Protein AF-A0A3M4SKD5-F1 (afdb_monomer)

Structure (mmCIF, N/CA/C/O backbone):
data_AF-A0A3M4SKD5-F1
#
_entry.id   AF-A0A3M4SKD5-F1
#
loop_
_atom_site.group_PDB
_atom_site.id
_atom_site.type_symbol
_atom_site.label_atom_id
_atom_site.label_alt_id
_atom_site.label_comp_id
_atom_site.label_asym_id
_atom_site.label_entity_id
_atom_site.label_seq_id
_atom_site.pdbx_PDB_ins_code
_atom_site.Cartn_x
_atom_site.Cartn_y
_atom_site.Cartn_z
_atom_site.occupancy
_atom_site.B_iso_or_equiv
_atom_site.auth_seq_id
_atom_site.auth_comp_id
_atom_site.auth_asym_id
_atom_site.auth_atom_id
_atom_site.pdbx_PDB_model_num
ATOM 1 N N . CYS A 1 1 ? -4.908 -11.525 85.434 1.00 37.28 1 CYS A N 1
ATOM 2 C CA . CYS A 1 1 ? -5.932 -12.078 84.525 1.00 37.28 1 CYS A CA 1
ATOM 3 C C . CYS A 1 1 ? -5.999 -11.232 83.260 1.00 37.28 1 CYS A C 1
ATOM 5 O O . CYS A 1 1 ? -6.614 -10.175 83.272 1.00 37.28 1 CYS A O 1
ATOM 7 N N . LEU A 1 2 ? -5.295 -11.664 82.209 1.00 32.69 2 LEU A N 1
ATOM 8 C CA . LEU A 1 2 ? -5.406 -11.123 80.854 1.00 32.69 2 LEU A CA 1
ATOM 9 C C . LEU A 1 2 ? -6.479 -11.910 80.088 1.00 32.69 2 LEU A C 1
ATOM 11 O O . LEU A 1 2 ? -6.427 -13.135 80.068 1.00 32.69 2 LEU A O 1
ATOM 15 N N . HIS A 1 3 ? -7.378 -11.206 79.402 1.00 36.88 3 HIS A N 1
ATOM 16 C CA . HIS A 1 3 ? -8.116 -11.716 78.244 1.00 36.88 3 HIS A CA 1
ATOM 17 C C . HIS A 1 3 ? -8.181 -10.600 77.183 1.00 36.88 3 HIS A C 1
ATOM 19 O O . HIS A 1 3 ? -8.514 -9.467 77.537 1.00 36.88 3 HIS A O 1
ATOM 25 N N . PRO A 1 4 ? -7.858 -10.873 75.903 1.00 43.38 4 PRO A N 1
ATOM 26 C CA . PRO A 1 4 ? -7.796 -9.855 74.858 1.00 43.38 4 PRO A CA 1
ATOM 27 C C . PRO A 1 4 ? -9.115 -9.745 74.076 1.00 43.38 4 PRO A C 1
ATOM 29 O O . PRO A 1 4 ? -9.762 -10.744 73.756 1.00 43.38 4 PRO A O 1
ATOM 32 N N . LEU A 1 5 ? -9.497 -8.517 73.717 1.00 36.31 5 LEU A N 1
ATOM 33 C CA . LEU A 1 5 ? -10.650 -8.228 72.863 1.00 36.31 5 LEU A CA 1
ATOM 34 C C . LEU A 1 5 ? -10.238 -8.104 71.384 1.00 36.31 5 LEU A C 1
ATOM 36 O O . LEU A 1 5 ? -9.584 -7.153 70.979 1.00 36.31 5 LEU A O 1
ATOM 40 N N . ARG A 1 6 ? -10.721 -9.078 70.602 1.00 33.75 6 ARG A N 1
ATOM 41 C CA . ARG A 1 6 ? -11.188 -9.019 69.199 1.00 33.75 6 ARG A CA 1
ATOM 42 C C . ARG A 1 6 ? -10.294 -8.387 68.117 1.00 33.75 6 ARG A C 1
ATOM 44 O O . ARG A 1 6 ? -10.348 -7.196 67.832 1.00 33.75 6 ARG A O 1
ATOM 51 N N . HIS A 1 7 ? -9.703 -9.285 67.328 1.00 38.00 7 HIS A N 1
ATOM 52 C CA . HIS A 1 7 ? -9.425 -9.116 65.899 1.00 38.00 7 HIS A CA 1
ATOM 53 C C . HIS A 1 7 ? -10.658 -8.660 65.101 1.00 38.00 7 HIS A C 1
ATOM 55 O O . HIS A 1 7 ? -11.694 -9.325 65.159 1.00 38.00 7 HIS A O 1
ATOM 61 N N . LYS A 1 8 ? -10.508 -7.629 64.253 1.00 38.44 8 LYS A N 1
ATOM 62 C CA . LYS A 1 8 ? -11.281 -7.471 63.006 1.00 38.44 8 LYS A CA 1
ATOM 63 C C . LYS A 1 8 ? -10.439 -6.828 61.889 1.00 38.44 8 LYS A C 1
ATOM 65 O O . LYS A 1 8 ? -10.253 -5.622 61.849 1.00 38.44 8 LYS A O 1
ATOM 70 N N . ASN A 1 9 ? -10.011 -7.688 60.964 1.00 29.47 9 ASN A N 1
ATOM 71 C CA . ASN A 1 9 ? -9.976 -7.505 59.508 1.00 29.47 9 ASN A CA 1
ATOM 72 C C . ASN A 1 9 ? -9.289 -6.260 58.916 1.00 29.47 9 ASN A C 1
ATOM 74 O O . ASN A 1 9 ? -9.951 -5.372 58.381 1.00 29.47 9 ASN A O 1
ATOM 78 N N . ALA A 1 10 ? -7.958 -6.309 58.819 1.00 31.53 10 ALA A N 1
ATOM 79 C CA . ALA A 1 10 ? -7.242 -5.675 57.715 1.00 31.53 10 ALA A CA 1
ATOM 80 C C . ALA A 1 10 ? -7.531 -6.472 56.429 1.00 31.53 10 ALA A C 1
ATOM 82 O O . ALA A 1 10 ? -6.997 -7.563 56.219 1.00 31.53 10 ALA A O 1
ATOM 83 N N . ARG A 1 11 ? -8.444 -5.977 55.586 1.00 30.12 11 ARG A N 1
ATOM 84 C CA . ARG A 1 11 ? -8.733 -6.604 54.293 1.00 30.12 11 ARG A CA 1
ATOM 85 C C . ARG A 1 11 ? -7.674 -6.140 53.292 1.00 30.12 11 ARG A C 1
ATOM 87 O O . ARG A 1 11 ? -7.689 -5.002 52.838 1.00 30.12 11 ARG A O 1
ATOM 94 N N . PHE A 1 12 ? -6.745 -7.048 53.010 1.00 29.56 12 PHE A N 1
ATOM 95 C CA . PHE A 1 12 ? -5.777 -7.009 51.918 1.00 29.56 12 PHE A CA 1
ATOM 96 C C . PHE A 1 12 ? -6.412 -6.476 50.623 1.00 29.56 12 PHE A C 1
ATO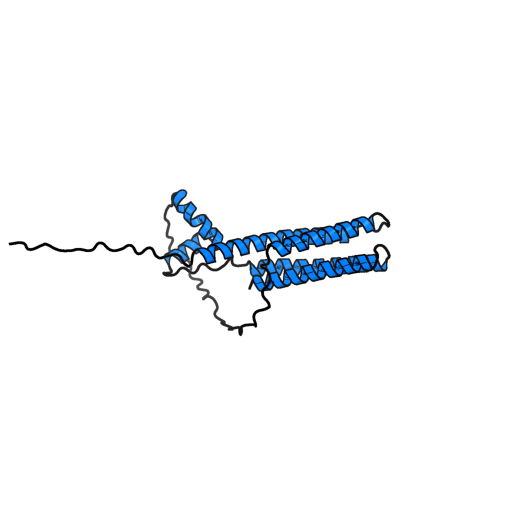M 98 O O . PHE A 1 12 ? -7.247 -7.148 50.016 1.00 29.56 12 PHE A O 1
ATOM 105 N N . ILE A 1 13 ? -5.961 -5.311 50.159 1.00 31.77 13 ILE A N 1
ATOM 106 C CA . ILE A 1 13 ? -6.043 -4.961 48.741 1.00 31.77 13 ILE A CA 1
ATOM 107 C C . ILE A 1 13 ? -4.964 -5.802 48.059 1.00 31.77 13 ILE A C 1
ATOM 109 O O . ILE A 1 13 ? -3.786 -5.445 48.054 1.00 31.77 13 ILE A O 1
ATOM 113 N N . ARG A 1 14 ? -5.341 -6.972 47.530 1.00 28.84 14 ARG A N 1
ATOM 114 C CA . ARG A 1 14 ? -4.498 -7.646 46.541 1.00 28.84 14 ARG A CA 1
ATOM 115 C C . ARG A 1 14 ? -4.443 -6.722 45.329 1.00 28.84 14 ARG A C 1
ATOM 117 O O . ARG A 1 14 ? -5.449 -6.558 44.646 1.00 28.84 14 ARG A O 1
ATOM 124 N N . ARG A 1 15 ? -3.274 -6.122 45.079 1.00 28.67 15 ARG A N 1
ATOM 125 C CA . ARG A 1 15 ? -2.897 -5.654 43.742 1.00 28.67 15 ARG A CA 1
ATOM 126 C C . ARG A 1 15 ? -3.123 -6.830 42.797 1.00 28.67 15 ARG A C 1
ATOM 128 O O . ARG A 1 15 ? -2.406 -7.824 42.880 1.00 28.67 15 ARG A O 1
ATOM 135 N N . ALA A 1 16 ? -4.153 -6.738 41.965 1.00 30.17 16 ALA A N 1
ATOM 136 C CA . ALA A 1 16 ? -4.207 -7.529 40.755 1.00 30.17 16 ALA A CA 1
ATOM 137 C C . ALA A 1 16 ? -2.989 -7.106 39.928 1.00 30.17 16 ALA A C 1
ATOM 139 O O . ALA A 1 16 ? -2.825 -5.933 39.607 1.00 30.17 16 ALA A O 1
ATOM 140 N N . THR A 1 17 ? -2.079 -8.040 39.697 1.00 29.27 17 THR A N 1
ATOM 141 C CA . THR A 1 17 ? -0.995 -7.889 38.734 1.00 29.27 17 THR A CA 1
ATOM 142 C C . THR A 1 17 ? -1.614 -7.722 37.342 1.00 29.27 17 THR A C 1
ATOM 144 O O . THR A 1 17 ? -2.382 -8.597 36.927 1.00 29.27 17 THR A O 1
ATOM 147 N N . PRO A 1 18 ? -1.329 -6.633 36.607 1.00 37.00 18 PRO A N 1
ATOM 148 C CA . PRO A 1 18 ? -1.835 -6.474 35.258 1.00 37.00 18 PRO A CA 1
ATOM 149 C C . PRO A 1 18 ? -0.952 -7.318 34.344 1.00 37.00 18 PRO A C 1
ATOM 151 O O . PRO A 1 18 ? 0.177 -6.969 34.040 1.00 37.00 18 PRO A O 1
ATOM 154 N N . THR A 1 19 ? -1.442 -8.487 33.949 1.00 40.06 19 THR A N 1
ATOM 155 C CA . THR A 1 19 ? -0.804 -9.311 32.904 1.00 40.06 19 THR A CA 1
ATOM 156 C C . THR A 1 19 ? -1.528 -9.179 31.558 1.00 40.06 19 THR A C 1
ATOM 158 O O . THR A 1 19 ? -1.177 -9.853 30.596 1.00 40.06 19 THR A O 1
ATOM 161 N N . GLY A 1 20 ? -2.525 -8.285 31.476 1.00 38.47 20 GLY A N 1
ATOM 162 C CA . GLY A 1 20 ? -3.326 -8.018 30.276 1.00 38.47 20 GLY A CA 1
ATOM 163 C C . GLY A 1 20 ? -3.284 -6.575 29.752 1.00 38.47 20 GLY A C 1
ATOM 164 O O . GLY A 1 20 ? -3.825 -6.335 28.678 1.00 38.47 20 GLY A O 1
ATOM 165 N N . GLU A 1 21 ? -2.661 -5.622 30.462 1.00 39.06 21 GLU A N 1
ATOM 166 C CA . GLU A 1 21 ? -2.506 -4.238 29.967 1.00 39.06 21 GLU A CA 1
ATOM 167 C C . GLU A 1 21 ? -1.445 -4.164 28.853 1.00 39.06 21 GLU A C 1
ATOM 169 O O . GLU A 1 21 ? -1.727 -3.640 27.777 1.00 39.06 21 GLU A O 1
ATOM 174 N N . ASP A 1 22 ? -0.288 -4.810 29.029 1.00 40.28 22 ASP A N 1
ATOM 175 C CA . ASP A 1 22 ? 0.867 -4.669 28.123 1.00 40.28 22 ASP A CA 1
ATOM 176 C C . ASP A 1 22 ? 0.647 -5.224 26.700 1.00 40.28 22 ASP A C 1
ATOM 178 O O . ASP A 1 22 ? 1.201 -4.716 25.726 1.00 40.28 22 ASP A O 1
ATOM 182 N N . THR A 1 23 ? -0.193 -6.250 26.532 1.00 43.06 23 THR A N 1
ATOM 183 C CA . THR A 1 23 ? -0.465 -6.854 25.210 1.00 43.06 23 THR A CA 1
ATOM 184 C C . THR A 1 23 ? -1.492 -6.063 24.391 1.00 43.06 23 THR A C 1
ATOM 186 O O . THR A 1 23 ? -1.420 -6.029 23.157 1.00 43.06 23 THR A O 1
ATOM 189 N N . PHE A 1 24 ? -2.429 -5.378 25.055 1.00 39.41 24 PHE A N 1
ATOM 190 C CA . PHE A 1 24 ? -3.401 -4.505 24.393 1.00 39.41 24 PHE A CA 1
ATOM 191 C C . PHE A 1 24 ? -2.778 -3.163 23.980 1.00 39.41 24 PHE A C 1
ATOM 193 O O . PHE A 1 24 ? -3.072 -2.666 22.890 1.00 39.41 24 PHE A O 1
ATOM 200 N N . GLU A 1 25 ? -1.890 -2.594 24.809 1.00 48.66 25 GLU A N 1
ATOM 201 C CA . GLU A 1 25 ? -1.215 -1.324 24.506 1.00 48.66 25 GLU A CA 1
ATOM 202 C C . GLU A 1 25 ? -0.360 -1.400 23.234 1.00 48.66 25 GLU A C 1
ATOM 204 O O . GLU A 1 25 ? -0.444 -0.506 22.389 1.00 48.66 25 GLU A O 1
ATOM 209 N N . GLN A 1 26 ? 0.384 -2.494 23.047 1.00 51.03 26 GLN A N 1
ATOM 210 C CA . GLN A 1 26 ? 1.274 -2.674 2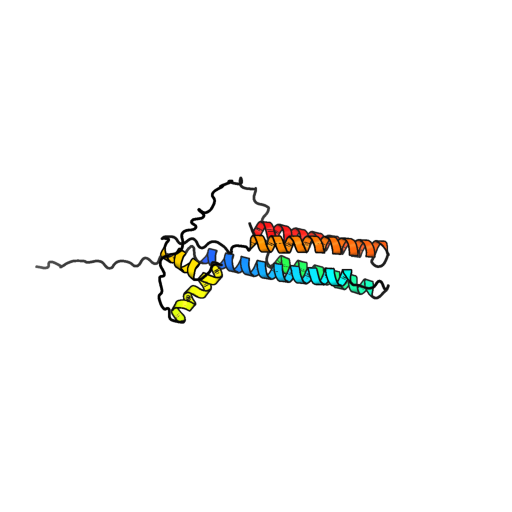1.899 1.00 51.03 26 GLN A CA 1
ATOM 211 C C . GLN A 1 26 ? 0.490 -2.887 20.585 1.00 51.03 26 GLN A C 1
ATOM 213 O O . GLN A 1 26 ? 0.699 -2.177 19.601 1.00 51.03 26 GLN A O 1
ATOM 218 N N . SER A 1 27 ? -0.511 -3.778 20.585 1.00 56.34 27 SER A N 1
ATOM 219 C CA . SER A 1 27 ? -1.233 -4.182 19.364 1.00 56.34 27 SER A CA 1
ATOM 220 C C . SER A 1 27 ? -2.076 -3.073 18.710 1.00 56.34 27 SER A C 1
ATOM 222 O O . SER A 1 27 ? -2.146 -2.984 17.481 1.00 56.34 27 SER A O 1
ATOM 224 N N . ALA A 1 28 ? -2.712 -2.194 19.493 1.00 57.41 28 ALA A N 1
ATOM 225 C CA . ALA A 1 28 ? -3.525 -1.099 18.951 1.00 57.41 28 ALA A CA 1
ATOM 226 C C . ALA A 1 28 ? -2.668 0.037 18.361 1.00 57.41 28 ALA A C 1
ATOM 228 O O . ALA A 1 28 ? -3.029 0.633 17.338 1.00 57.41 28 ALA A O 1
ATOM 229 N N . ILE A 1 29 ? -1.524 0.327 18.991 1.00 57.94 29 ILE A N 1
ATOM 230 C CA . ILE A 1 29 ? -0.530 1.281 18.482 1.00 57.94 29 ILE A CA 1
ATOM 231 C C . ILE A 1 29 ? 0.066 0.752 17.174 1.00 57.94 29 ILE A C 1
ATOM 233 O O . ILE A 1 29 ? 0.140 1.502 16.195 1.00 57.94 29 ILE A O 1
ATOM 237 N N . ASP A 1 30 ? 0.380 -0.542 17.121 1.00 67.62 30 ASP A N 1
ATOM 238 C CA . ASP A 1 30 ? 0.933 -1.198 15.938 1.00 67.62 30 ASP A CA 1
ATOM 239 C C . ASP A 1 30 ? -0.055 -1.185 14.761 1.00 67.62 30 ASP A C 1
ATOM 241 O O . ASP A 1 30 ? 0.317 -0.777 13.659 1.00 67.62 30 ASP A O 1
ATOM 245 N N . LYS A 1 31 ? -1.346 -1.476 14.987 1.00 74.19 31 LYS A N 1
ATOM 246 C CA . LYS A 1 31 ? -2.391 -1.387 13.942 1.00 74.19 31 LYS A CA 1
ATOM 247 C C . LYS A 1 31 ? -2.545 0.031 13.387 1.00 74.19 31 LYS A C 1
ATOM 249 O O . LYS A 1 31 ? -2.615 0.225 12.173 1.00 74.19 31 LYS A O 1
ATOM 254 N N . LYS A 1 32 ? -2.560 1.055 14.246 1.00 72.50 32 LYS A N 1
ATOM 255 C CA . LYS A 1 32 ? -2.670 2.455 13.799 1.00 72.50 32 LYS A CA 1
ATOM 256 C C . LYS A 1 32 ? -1.425 2.910 13.034 1.00 72.50 32 LYS A C 1
ATOM 258 O O . LYS A 1 32 ? -1.547 3.586 12.010 1.00 72.50 32 LYS A O 1
ATOM 263 N N . ARG A 1 33 ? -0.236 2.533 13.512 1.00 75.62 33 ARG A N 1
ATOM 264 C CA . ARG A 1 33 ? 1.039 2.800 12.834 1.00 75.62 33 ARG A CA 1
ATOM 265 C C . ARG A 1 33 ? 1.077 2.125 11.465 1.00 75.62 33 ARG A C 1
ATOM 267 O O . ARG A 1 33 ? 1.399 2.782 10.478 1.00 75.62 33 ARG A O 1
ATOM 274 N N . MET A 1 34 ? 0.681 0.858 11.395 1.00 82.38 34 MET A N 1
ATOM 275 C CA . MET A 1 34 ? 0.591 0.105 10.150 1.00 82.38 34 MET A CA 1
ATOM 276 C C . MET A 1 34 ? -0.393 0.753 9.180 1.00 82.38 34 MET A C 1
ATOM 278 O O . MET A 1 34 ? -0.033 0.992 8.030 1.00 82.38 34 MET A O 1
ATOM 282 N N . GLN A 1 35 ? -1.590 1.139 9.637 1.00 84.62 35 GLN A N 1
ATOM 283 C CA . GLN A 1 35 ? -2.546 1.850 8.787 1.00 84.62 35 GLN A CA 1
ATOM 284 C C . GLN A 1 35 ? -1.915 3.110 8.190 1.00 84.62 35 GLN A C 1
ATOM 286 O O . GLN A 1 35 ? -1.974 3.304 6.981 1.00 84.62 35 GLN A O 1
ATOM 291 N N . GLN A 1 36 ? -1.273 3.946 9.011 1.00 83.31 36 GLN A N 1
ATOM 292 C CA . GLN A 1 36 ? -0.648 5.179 8.536 1.00 83.31 36 GLN A CA 1
ATOM 293 C C . GLN A 1 36 ? 0.446 4.913 7.493 1.00 83.31 36 GLN A C 1
ATOM 295 O O . GLN A 1 36 ? 0.548 5.644 6.506 1.00 83.31 36 GLN A O 1
ATOM 300 N N . VAL A 1 37 ? 1.254 3.870 7.690 1.00 84.12 37 VAL A N 1
ATOM 301 C CA . VAL A 1 37 ? 2.291 3.489 6.726 1.00 84.12 37 VAL A CA 1
ATOM 302 C C . VAL A 1 37 ? 1.680 3.002 5.415 1.00 84.12 37 VAL A C 1
ATOM 304 O O . VAL A 1 37 ? 2.121 3.454 4.361 1.00 84.12 37 VAL A O 1
ATOM 307 N N . PHE A 1 38 ? 0.619 2.193 5.457 1.00 88.38 38 PHE A N 1
ATOM 308 C CA . PHE A 1 38 ? -0.102 1.748 4.260 1.00 88.38 38 PHE A CA 1
ATOM 309 C C . PHE A 1 38 ? -0.760 2.913 3.503 1.00 88.38 38 PHE A C 1
ATOM 311 O O . PHE A 1 38 ? -0.726 2.948 2.274 1.00 88.38 38 PHE A O 1
ATOM 318 N N . GLU A 1 39 ? -1.304 3.909 4.204 1.00 88.50 39 GLU A N 1
ATOM 319 C CA . GLU A 1 39 ? -1.858 5.123 3.582 1.00 88.50 39 GLU A CA 1
ATOM 320 C C . GLU A 1 39 ? -0.767 5.937 2.879 1.00 88.50 39 GLU A C 1
ATOM 322 O O . GLU A 1 39 ? -0.883 6.285 1.700 1.00 88.50 39 GLU A O 1
ATOM 327 N N . ASN A 1 40 ? 0.334 6.204 3.588 1.00 85.31 40 ASN A N 1
ATOM 328 C CA . ASN A 1 40 ? 1.473 6.947 3.054 1.00 85.31 40 ASN A CA 1
ATOM 329 C C . ASN A 1 40 ? 2.064 6.239 1.827 1.00 85.31 40 ASN A C 1
ATOM 331 O O . ASN A 1 40 ? 2.357 6.886 0.816 1.00 85.31 40 ASN A O 1
ATOM 335 N N . TYR A 1 41 ? 2.178 4.914 1.910 1.00 89.31 41 TYR A N 1
ATOM 336 C CA . TYR A 1 41 ? 2.557 4.032 0.817 1.00 89.31 41 TYR A CA 1
ATOM 337 C C . TYR A 1 41 ? 1.617 4.189 -0.385 1.00 89.31 41 TYR A C 1
ATOM 339 O O . TYR A 1 41 ? 2.074 4.505 -1.486 1.00 89.31 41 TYR A O 1
ATOM 347 N N . GLY A 1 42 ? 0.305 4.027 -0.181 1.00 88.19 42 GLY A N 1
ATOM 348 C CA . GLY A 1 42 ? -0.680 4.047 -1.262 1.00 88.19 42 GLY A CA 1
ATOM 349 C C . GLY A 1 42 ? -0.666 5.381 -2.005 1.00 88.19 42 GLY A C 1
ATOM 350 O O . GLY A 1 42 ? -0.671 5.420 -3.237 1.00 88.19 42 GLY A O 1
ATOM 351 N N . HIS A 1 43 ? -0.543 6.487 -1.266 1.00 89.69 43 HIS A N 1
ATOM 352 C CA . HIS A 1 43 ? -0.371 7.816 -1.845 1.00 89.69 43 HIS A CA 1
ATOM 353 C C . HIS A 1 43 ? 0.940 7.965 -2.624 1.00 89.69 43 HIS A C 1
ATOM 355 O O . HIS A 1 43 ? 0.939 8.546 -3.712 1.00 89.69 43 HIS A O 1
ATOM 361 N N . ALA A 1 44 ? 2.058 7.468 -2.091 1.00 88.62 44 ALA A N 1
ATOM 362 C CA . ALA A 1 44 ? 3.353 7.549 -2.758 1.00 88.62 44 ALA A CA 1
ATOM 363 C C . ALA A 1 44 ? 3.368 6.753 -4.070 1.00 88.62 44 ALA A C 1
ATOM 365 O O . ALA A 1 44 ? 3.765 7.305 -5.097 1.00 88.62 44 ALA A O 1
ATOM 366 N N . LEU A 1 45 ? 2.863 5.517 -4.059 1.00 91.25 45 LEU A N 1
ATOM 367 C CA . LEU A 1 45 ? 2.747 4.686 -5.256 1.00 91.25 45 LEU A CA 1
ATOM 368 C C . LEU A 1 45 ? 1.843 5.344 -6.301 1.00 91.25 45 LEU A C 1
ATOM 370 O O . LEU A 1 45 ? 2.215 5.438 -7.469 1.00 91.25 45 LEU A O 1
ATOM 374 N N . ASN A 1 46 ? 0.685 5.862 -5.882 1.00 92.88 46 ASN A N 1
ATOM 375 C CA . ASN A 1 46 ? -0.235 6.548 -6.784 1.00 92.88 46 ASN A CA 1
ATOM 376 C C . ASN A 1 46 ? 0.412 7.765 -7.462 1.00 92.88 46 ASN A C 1
ATOM 378 O O . ASN A 1 46 ? 0.201 7.993 -8.649 1.00 92.88 46 ASN A O 1
ATOM 382 N N . ARG A 1 47 ? 1.248 8.529 -6.743 1.00 92.19 47 ARG A N 1
ATOM 383 C CA . ARG A 1 47 ? 2.013 9.636 -7.344 1.00 92.19 47 ARG A CA 1
ATOM 384 C C . ARG A 1 47 ? 3.022 9.151 -8.382 1.00 92.19 47 ARG A C 1
ATOM 386 O O . ARG A 1 47 ? 3.207 9.833 -9.387 1.00 92.19 47 ARG A O 1
ATOM 393 N N . VAL A 1 48 ? 3.680 8.013 -8.150 1.00 90.94 48 VAL A N 1
ATOM 394 C CA . VAL A 1 48 ? 4.607 7.422 -9.130 1.00 90.94 48 VAL A CA 1
ATOM 395 C C . VAL A 1 48 ? 3.840 6.984 -10.377 1.00 90.94 48 VAL A C 1
ATOM 397 O O . VAL A 1 48 ? 4.199 7.410 -11.469 1.00 90.94 48 VAL A O 1
ATOM 400 N N . ALA A 1 49 ? 2.741 6.240 -10.216 1.00 90.44 49 ALA A N 1
ATOM 401 C CA . ALA A 1 49 ? 1.884 5.803 -11.322 1.00 90.44 49 ALA A CA 1
ATOM 402 C C . ALA A 1 49 ? 1.331 6.981 -12.134 1.00 90.44 49 ALA A C 1
ATOM 404 O O . ALA A 1 49 ? 1.464 7.009 -13.354 1.00 90.44 49 ALA A O 1
ATOM 405 N N . TYR A 1 50 ? 0.792 8.002 -11.464 1.00 91.06 50 TYR A N 1
ATOM 406 C CA . TYR A 1 50 ? 0.298 9.208 -12.128 1.00 91.06 50 TYR A CA 1
ATOM 407 C C . TYR A 1 50 ? 1.404 9.939 -12.906 1.00 91.06 50 TYR A C 1
ATOM 409 O O . TYR A 1 50 ? 1.207 10.321 -14.061 1.00 91.06 50 TYR A O 1
ATOM 417 N N . SER A 1 51 ? 2.580 10.108 -12.290 1.00 89.44 51 SER A N 1
ATOM 418 C CA . SER A 1 51 ? 3.726 10.772 -12.919 1.00 89.44 51 SER A CA 1
ATOM 419 C C . SER A 1 51 ? 4.246 10.002 -14.129 1.00 89.44 51 SER A C 1
ATOM 421 O O . SER A 1 51 ? 4.630 10.639 -15.104 1.00 89.44 51 SER A O 1
ATOM 423 N N . ALA A 1 52 ? 4.274 8.671 -14.059 1.00 87.00 52 ALA A N 1
ATOM 424 C CA . ALA A 1 52 ? 4.723 7.815 -15.148 1.00 87.00 52 ALA A CA 1
ATOM 425 C C . ALA A 1 52 ? 3.723 7.814 -16.313 1.00 87.00 52 ALA A C 1
ATOM 427 O O . ALA A 1 52 ? 4.124 7.963 -17.463 1.00 87.00 52 ALA A O 1
ATOM 428 N N . ASN A 1 53 ? 2.421 7.745 -16.014 1.00 86.50 53 ASN A N 1
ATOM 429 C CA . ASN A 1 53 ? 1.356 7.804 -17.020 1.00 86.50 53 ASN A CA 1
ATOM 430 C C . ASN A 1 53 ? 1.305 9.142 -17.769 1.00 86.50 53 ASN A C 1
ATOM 432 O O . ASN A 1 53 ? 0.954 9.177 -18.944 1.00 86.50 53 ASN A O 1
ATOM 436 N N . SER A 1 54 ? 1.630 10.246 -17.093 1.00 84.31 54 SER A N 1
ATOM 437 C CA . SER A 1 54 ? 1.514 11.597 -17.663 1.00 84.31 54 SER A CA 1
ATOM 438 C C . SER A 1 54 ? 2.778 12.071 -18.386 1.00 84.31 54 SER A C 1
ATOM 440 O O . SER A 1 54 ? 2.847 13.226 -18.808 1.00 84.31 54 SER A O 1
ATOM 442 N N . ALA A 1 55 ? 3.813 11.236 -18.483 1.00 77.75 55 ALA A N 1
ATOM 443 C CA . ALA A 1 55 ? 5.089 11.659 -19.032 1.00 77.75 55 ALA A CA 1
ATOM 444 C C . ALA A 1 55 ? 5.017 11.784 -20.583 1.00 77.75 55 ALA A C 1
ATOM 446 O O . ALA A 1 55 ? 4.535 10.866 -21.251 1.00 77.75 55 ALA A O 1
ATOM 447 N N . PRO A 1 56 ? 5.525 12.882 -21.195 1.00 66.62 56 PRO A N 1
ATOM 448 C CA . PRO A 1 56 ? 5.536 13.092 -22.659 1.00 66.62 56 PRO A CA 1
ATOM 449 C C . PRO A 1 56 ? 6.754 12.454 -23.353 1.00 66.62 56 PRO A C 1
ATOM 451 O O . PRO A 1 56 ? 7.860 12.792 -22.967 1.00 66.62 56 PRO A O 1
ATOM 454 N N . TYR A 1 57 ? 6.629 11.533 -24.315 1.00 64.44 57 TYR A N 1
ATOM 455 C CA . TYR A 1 57 ? 7.746 10.698 -24.829 1.00 64.44 57 TYR A CA 1
ATOM 456 C C . TYR A 1 57 ? 8.912 11.482 -25.489 1.00 64.44 57 TYR A C 1
ATOM 458 O O . TYR A 1 57 ? 8.815 11.818 -26.660 1.00 64.44 57 TYR A O 1
ATOM 466 N N . ASN A 1 58 ? 10.038 11.707 -24.786 1.00 59.72 58 ASN A N 1
ATOM 467 C CA . ASN A 1 58 ? 11.227 12.429 -25.292 1.00 59.72 58 ASN A CA 1
ATOM 468 C C . ASN A 1 58 ? 12.573 11.823 -24.794 1.00 59.72 58 ASN A C 1
ATOM 470 O O . ASN A 1 58 ? 13.138 12.259 -23.789 1.00 59.72 58 ASN A O 1
ATOM 474 N N . GLY A 1 59 ? 13.099 10.826 -25.522 1.00 60.97 59 GLY A N 1
ATOM 475 C CA . GLY A 1 59 ? 14.500 10.346 -25.539 1.00 60.97 59 GLY A CA 1
ATOM 476 C C . GLY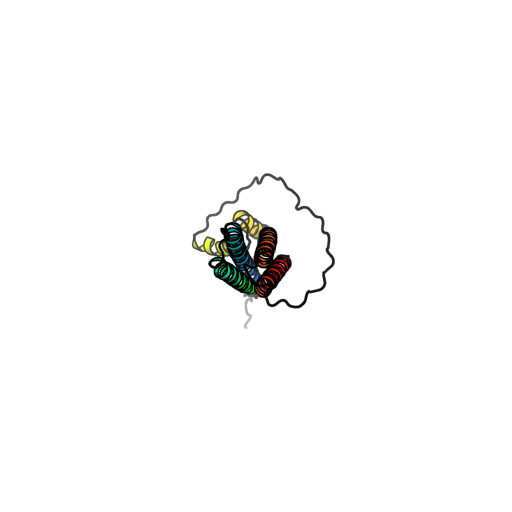 A 1 59 ? 15.314 10.364 -24.230 1.00 60.97 59 GLY A C 1
ATOM 477 O O . GLY A 1 59 ? 15.140 9.526 -23.351 1.00 60.97 59 GLY A O 1
ATOM 478 N N . THR A 1 60 ? 16.266 11.293 -24.108 1.00 60.28 60 THR A N 1
ATOM 479 C CA . THR A 1 60 ? 17.291 11.328 -23.039 1.00 60.28 60 THR A CA 1
ATOM 480 C C . THR A 1 60 ? 16.786 11.808 -21.676 1.00 60.28 60 THR A C 1
ATOM 482 O O . THR A 1 60 ? 17.375 11.470 -20.646 1.00 60.28 60 THR A O 1
ATOM 485 N N . LEU A 1 61 ? 15.679 12.555 -21.629 1.00 60.22 61 LEU A N 1
ATOM 486 C CA . LEU A 1 61 ? 15.044 12.965 -20.371 1.00 60.22 61 LEU A CA 1
ATOM 487 C C . LEU A 1 61 ? 14.394 11.759 -19.656 1.00 60.22 61 LEU A C 1
ATOM 489 O O . LEU A 1 61 ? 14.254 11.771 -18.433 1.00 60.22 61 LEU A O 1
ATOM 493 N N . TYR A 1 62 ? 14.062 10.692 -20.396 1.00 69.75 62 TYR A N 1
ATOM 494 C CA . TYR A 1 62 ? 13.317 9.535 -19.888 1.00 69.75 62 TYR A CA 1
ATOM 495 C C . TYR A 1 62 ? 14.126 8.552 -19.078 1.00 69.75 62 TYR A C 1
ATOM 497 O O . TYR A 1 62 ? 13.643 8.091 -18.049 1.00 69.75 62 TYR A O 1
ATOM 505 N N . GLN A 1 63 ? 15.348 8.232 -19.497 1.00 72.62 63 GLN A N 1
ATOM 506 C CA . GLN A 1 63 ? 16.144 7.242 -18.774 1.00 72.62 63 GLN A CA 1
ATOM 507 C C . GLN A 1 63 ? 16.362 7.678 -17.315 1.00 72.62 63 GLN A C 1
ATOM 509 O O . GLN A 1 63 ? 16.215 6.883 -16.387 1.00 72.62 63 GLN A O 1
ATOM 514 N N . LYS A 1 64 ? 16.605 8.979 -17.099 1.00 81.50 64 LYS A N 1
ATOM 515 C CA . LYS A 1 64 ? 16.705 9.574 -15.759 1.00 81.50 64 LYS A CA 1
ATOM 516 C C . LYS A 1 64 ? 15.375 9.531 -14.997 1.00 81.50 64 LYS A C 1
ATOM 518 O O . LYS A 1 64 ? 15.386 9.268 -13.798 1.00 81.50 64 LYS A O 1
ATOM 523 N N . GLN A 1 65 ? 14.240 9.754 -15.664 1.00 85.69 65 GLN A N 1
ATOM 524 C CA . GLN A 1 65 ? 12.915 9.675 -15.034 1.00 85.69 65 GLN A CA 1
ATOM 525 C C . GLN A 1 65 ? 12.544 8.243 -14.621 1.00 85.69 65 GLN A C 1
ATOM 527 O O . GLN A 1 65 ? 12.085 8.047 -13.498 1.00 85.69 65 GLN A O 1
ATOM 532 N N . TYR A 1 66 ? 12.821 7.237 -15.455 1.00 83.62 66 TYR A N 1
ATOM 533 C CA . TYR A 1 66 ? 12.597 5.828 -15.111 1.00 83.62 66 TYR A CA 1
ATOM 534 C C . TYR A 1 66 ? 13.449 5.37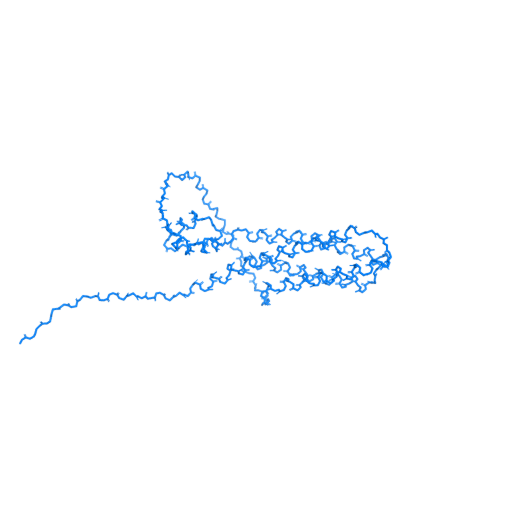1 -13.928 1.00 83.62 66 TYR A C 1
ATOM 536 O O . TYR A 1 66 ? 12.949 4.682 -13.041 1.00 83.62 66 TYR A O 1
ATOM 544 N N . LEU A 1 67 ? 14.715 5.793 -13.872 1.00 85.62 67 LEU A N 1
ATOM 545 C CA . LEU A 1 67 ? 15.575 5.539 -12.714 1.00 85.62 67 LEU A CA 1
ATOM 546 C C . LEU A 1 67 ? 15.074 6.271 -11.461 1.00 85.62 67 LEU A C 1
ATOM 548 O O . LEU A 1 67 ? 15.084 5.708 -10.370 1.00 85.62 67 LEU A O 1
ATOM 552 N N . HIS A 1 68 ? 14.583 7.504 -11.602 1.00 89.31 68 HIS A N 1
ATOM 553 C CA . HIS A 1 68 ? 13.992 8.255 -10.492 1.00 89.31 68 HIS A CA 1
ATOM 554 C C . HIS A 1 68 ? 12.741 7.580 -9.925 1.00 89.31 68 HIS A C 1
ATOM 556 O O . HIS A 1 68 ? 12.597 7.458 -8.708 1.00 89.31 68 HIS A O 1
ATOM 562 N N . TRP A 1 69 ? 11.837 7.115 -10.785 1.00 91.12 69 TRP A N 1
ATOM 563 C CA . TRP A 1 69 ? 10.667 6.357 -10.350 1.00 91.12 69 TRP A CA 1
ATOM 564 C C . TRP A 1 69 ? 11.062 5.019 -9.721 1.00 91.12 69 TRP A C 1
ATOM 566 O O . TRP A 1 69 ? 10.518 4.694 -8.670 1.00 91.12 69 TRP A O 1
ATOM 576 N N . LEU A 1 70 ? 12.058 4.308 -10.264 1.00 86.31 70 LEU A N 1
ATOM 577 C CA . LEU A 1 70 ? 12.595 3.088 -9.646 1.00 86.31 70 LEU A CA 1
ATOM 578 C C . LEU A 1 70 ? 13.117 3.352 -8.228 1.00 86.31 70 LEU A C 1
ATOM 580 O O . LEU A 1 70 ? 12.767 2.640 -7.292 1.00 86.31 70 LEU A O 1
ATOM 584 N N . ASN A 1 71 ? 13.884 4.427 -8.037 1.00 89.88 71 ASN A N 1
ATOM 585 C CA . ASN A 1 71 ? 14.378 4.812 -6.715 1.00 89.88 71 ASN A CA 1
ATOM 586 C C . ASN A 1 71 ? 13.233 5.133 -5.744 1.00 89.88 71 ASN A C 1
ATOM 588 O O . ASN A 1 71 ? 13.300 4.774 -4.568 1.00 89.88 71 ASN A O 1
ATOM 592 N N . LYS A 1 72 ? 12.155 5.767 -6.224 1.00 89.94 72 LYS A N 1
ATOM 593 C CA . LYS A 1 72 ? 10.949 5.987 -5.413 1.00 89.94 72 LYS A CA 1
ATOM 594 C C . LYS A 1 72 ? 10.261 4.676 -5.044 1.00 89.94 72 LYS A C 1
ATOM 596 O O . LYS A 1 72 ? 9.849 4.544 -3.898 1.00 89.94 72 LYS A O 1
ATOM 601 N N . LEU A 1 73 ? 10.150 3.722 -5.969 1.00 87.75 73 LEU A N 1
ATOM 602 C CA . LEU A 1 73 ? 9.591 2.397 -5.682 1.00 87.75 73 LEU A CA 1
ATOM 603 C C . LEU A 1 73 ? 10.428 1.656 -4.630 1.00 87.75 73 LEU A C 1
ATOM 605 O O . LEU A 1 73 ? 9.869 1.126 -3.675 1.00 87.75 73 LEU A O 1
ATOM 609 N N . ASN A 1 74 ? 11.756 1.727 -4.717 1.00 86.69 74 ASN A N 1
ATOM 610 C CA . ASN A 1 74 ? 12.641 1.157 -3.701 1.00 86.69 74 ASN A CA 1
ATOM 611 C C . ASN A 1 74 ? 12.451 1.824 -2.329 1.00 86.69 74 ASN A C 1
ATOM 613 O O . ASN A 1 74 ? 12.352 1.137 -1.318 1.00 86.69 74 ASN A O 1
ATOM 617 N N . ALA A 1 75 ? 12.328 3.153 -2.267 1.00 86.06 75 ALA A N 1
ATOM 618 C CA . ALA A 1 75 ? 12.049 3.849 -1.007 1.00 86.06 75 ALA A CA 1
ATOM 619 C C . ALA A 1 75 ? 10.686 3.449 -0.405 1.00 86.06 75 ALA A C 1
ATOM 621 O O . ALA A 1 75 ? 10.549 3.303 0.808 1.00 86.06 75 ALA A O 1
ATOM 622 N N . ILE A 1 76 ? 9.684 3.247 -1.262 1.00 85.19 76 ILE A N 1
ATOM 623 C CA . ILE A 1 76 ? 8.349 2.770 -0.888 1.00 85.19 76 ILE A CA 1
ATOM 624 C C . ILE A 1 76 ? 8.421 1.347 -0.307 1.00 85.19 76 ILE A C 1
ATOM 626 O O . ILE A 1 76 ? 7.807 1.085 0.727 1.00 85.19 76 ILE A O 1
ATOM 630 N N . GLN A 1 77 ? 9.190 0.448 -0.927 1.00 84.75 77 GLN A N 1
ATOM 631 C CA . GLN A 1 77 ? 9.447 -0.894 -0.401 1.00 84.75 77 GLN A CA 1
ATOM 632 C C . GLN A 1 77 ? 10.079 -0.832 0.997 1.00 84.75 77 GLN A C 1
ATOM 634 O O . GLN A 1 77 ? 9.598 -1.493 1.914 1.00 84.75 77 GLN A O 1
ATOM 639 N N . GLN A 1 78 ? 11.113 -0.004 1.186 1.00 83.56 78 GLN A N 1
ATOM 640 C CA . GLN A 1 78 ? 11.773 0.143 2.489 1.00 83.56 78 GLN A CA 1
ATOM 641 C C . GLN A 1 78 ? 10.814 0.653 3.571 1.00 83.56 78 GLN A C 1
ATOM 643 O O . GLN A 1 78 ? 10.831 0.151 4.689 1.00 83.56 78 GLN A O 1
ATOM 648 N N . LEU A 1 79 ? 9.932 1.602 3.236 1.00 82.31 79 LEU A N 1
ATOM 649 C CA . LEU A 1 79 ? 8.906 2.100 4.157 1.00 82.31 79 LEU A CA 1
ATOM 650 C C . LEU A 1 79 ? 7.972 0.974 4.626 1.00 82.31 79 LEU A C 1
ATOM 652 O O . LEU A 1 79 ? 7.678 0.881 5.817 1.00 82.31 79 LEU A O 1
ATOM 656 N N . LEU A 1 80 ? 7.510 0.122 3.710 1.00 79.62 80 LEU A N 1
ATOM 657 C CA . LEU A 1 80 ? 6.600 -0.971 4.049 1.00 79.62 80 LEU A CA 1
ATOM 658 C C . LEU A 1 80 ? 7.249 -2.023 4.962 1.00 79.62 80 LEU A C 1
ATOM 660 O O . LEU A 1 80 ? 6.587 -2.535 5.861 1.00 79.62 80 LEU A O 1
ATOM 664 N N . LEU A 1 81 ? 8.544 -2.296 4.785 1.00 80.56 81 LEU A N 1
ATOM 665 C CA . LEU A 1 81 ? 9.287 -3.229 5.640 1.00 80.56 81 LEU A CA 1
ATOM 666 C C . LEU A 1 81 ? 9.383 -2.761 7.103 1.00 80.56 81 LEU A C 1
ATOM 668 O O . LEU A 1 81 ? 9.602 -3.575 7.988 1.00 80.56 81 LEU A O 1
ATOM 672 N N . THR A 1 82 ? 9.169 -1.472 7.396 1.00 77.81 82 THR A N 1
ATOM 673 C CA . THR A 1 82 ? 9.251 -0.943 8.775 1.00 77.81 82 THR A CA 1
ATOM 674 C C . THR A 1 82 ? 8.068 -1.299 9.679 1.00 77.81 82 THR A C 1
ATOM 676 O O . THR A 1 82 ? 8.116 -1.007 10.878 1.00 77.81 82 THR A O 1
ATOM 679 N N . VAL A 1 83 ? 6.986 -1.846 9.117 1.00 71.06 83 VAL A N 1
ATOM 680 C CA . VAL A 1 83 ? 5.739 -2.138 9.848 1.00 71.06 83 VAL A CA 1
ATOM 681 C C . VAL A 1 83 ? 5.316 -3.596 9.797 1.00 71.06 83 VAL A C 1
ATOM 683 O O . VAL A 1 83 ? 4.371 -3.956 10.492 1.00 71.06 83 VAL A O 1
ATOM 686 N N . LEU A 1 84 ? 6.000 -4.427 9.013 1.00 66.00 84 LEU A N 1
ATOM 687 C CA . LEU A 1 84 ? 5.826 -5.868 9.099 1.00 66.00 84 LEU A CA 1
ATOM 688 C C . LEU A 1 84 ? 6.823 -6.418 10.127 1.00 66.00 84 LEU A C 1
ATOM 690 O O . LEU A 1 84 ? 8.018 -6.153 9.987 1.00 66.00 84 LEU A O 1
ATOM 694 N N . PRO A 1 85 ? 6.379 -7.155 11.162 1.00 56.59 85 PRO A N 1
ATOM 695 C CA . PRO A 1 85 ? 7.309 -7.948 11.960 1.00 56.59 85 PRO A CA 1
ATOM 696 C C . PRO A 1 85 ? 8.021 -8.951 11.041 1.00 56.59 85 PRO A C 1
ATOM 698 O O . PRO A 1 85 ? 7.420 -9.399 10.061 1.00 56.59 85 PRO A O 1
ATOM 701 N N . GLU A 1 86 ? 9.285 -9.289 11.332 1.00 46.19 86 GLU A N 1
ATOM 702 C CA . GLU A 1 86 ? 9.979 -10.366 10.615 1.00 46.19 86 GLU A CA 1
ATOM 703 C C . GLU A 1 86 ? 9.072 -11.597 10.616 1.00 46.19 86 GLU A C 1
ATOM 705 O O . GLU A 1 86 ? 8.662 -12.093 11.666 1.00 46.19 86 GLU A O 1
ATOM 710 N N . THR A 1 87 ? 8.644 -12.001 9.425 1.00 39.06 87 THR A N 1
ATOM 711 C CA . THR A 1 87 ? 7.641 -13.043 9.261 1.00 39.06 87 THR A CA 1
ATOM 712 C C . THR A 1 87 ? 8.245 -14.369 9.702 1.00 39.06 87 THR A C 1
ATOM 714 O O . THR A 1 87 ? 9.071 -14.934 8.985 1.00 39.06 87 THR A O 1
ATOM 717 N N . ASP A 1 88 ? 7.813 -14.890 10.850 1.00 34.66 88 ASP A N 1
ATOM 718 C CA . ASP A 1 88 ? 7.890 -16.327 11.106 1.00 34.66 88 ASP A CA 1
ATOM 719 C C . ASP A 1 88 ? 7.130 -17.072 9.989 1.00 34.66 88 ASP A C 1
ATOM 721 O O . ASP A 1 88 ? 6.147 -16.544 9.450 1.00 34.66 88 ASP A O 1
ATOM 725 N N . PRO A 1 89 ? 7.564 -18.290 9.615 1.00 32.44 89 PRO A N 1
ATOM 726 C CA . PRO A 1 89 ? 6.978 -19.034 8.508 1.00 32.44 89 PRO A CA 1
ATOM 727 C C . PRO A 1 89 ? 5.469 -19.249 8.709 1.00 32.44 89 PRO A C 1
ATOM 729 O O . PRO A 1 89 ? 4.989 -19.320 9.847 1.00 32.44 89 PRO A O 1
ATOM 732 N N . PRO A 1 90 ? 4.709 -19.374 7.605 1.00 35.97 90 PRO A N 1
ATOM 733 C CA . PRO A 1 90 ? 3.255 -19.348 7.625 1.00 35.97 90 PRO A CA 1
ATOM 734 C C . PRO A 1 90 ? 2.720 -20.438 8.551 1.00 35.97 90 PRO A C 1
ATOM 736 O O . PRO A 1 90 ? 2.953 -21.634 8.360 1.00 35.97 90 PRO A O 1
ATOM 739 N N . LYS A 1 91 ? 1.994 -20.015 9.588 1.00 35.00 91 LYS A N 1
ATOM 740 C CA . LYS A 1 91 ? 1.344 -20.931 10.523 1.00 35.00 91 LYS A CA 1
ATOM 741 C C . LYS A 1 91 ? 0.206 -21.641 9.778 1.00 35.00 91 LYS A C 1
ATOM 743 O O . LYS A 1 91 ? -0.591 -20.963 9.130 1.00 35.00 91 LYS A O 1
ATOM 748 N N . PRO A 1 92 ? 0.092 -22.979 9.858 1.00 29.31 92 PRO A N 1
ATOM 749 C CA . PRO A 1 92 ? -0.922 -23.711 9.114 1.00 29.31 92 PRO A CA 1
ATOM 750 C C . PRO A 1 92 ? -2.326 -23.234 9.493 1.00 29.31 92 PRO A C 1
ATOM 752 O O . PRO A 1 92 ? -2.647 -23.058 10.675 1.00 29.31 92 PRO A O 1
ATOM 755 N N . ALA A 1 93 ? -3.140 -23.020 8.458 1.00 31.27 93 ALA A N 1
ATOM 756 C CA . ALA A 1 93 ? -4.501 -22.520 8.550 1.00 31.27 93 ALA A CA 1
ATOM 757 C C . ALA A 1 93 ? -5.314 -23.325 9.572 1.00 31.27 93 ALA A C 1
ATOM 759 O O . ALA A 1 93 ? -5.478 -24.542 9.455 1.00 31.27 93 ALA A O 1
ATOM 760 N N . ARG A 1 94 ? -5.841 -22.634 10.586 1.00 33.88 94 ARG A N 1
ATOM 761 C CA . ARG A 1 94 ? -6.837 -23.223 11.483 1.00 33.88 94 ARG A CA 1
ATOM 762 C C . ARG A 1 94 ? -8.165 -23.348 10.731 1.00 33.88 94 ARG A C 1
ATOM 764 O O . ARG A 1 94 ? -8.485 -22.463 9.937 1.00 33.88 94 ARG A O 1
ATOM 771 N N . PRO A 1 95 ? -8.953 -24.406 10.986 1.00 29.86 95 PRO A N 1
ATOM 772 C CA . PRO A 1 95 ? -10.238 -24.568 10.335 1.00 29.86 95 PRO A CA 1
ATOM 773 C C . PRO A 1 95 ? -11.136 -23.370 10.645 1.00 29.86 95 PRO A C 1
ATOM 775 O O . PRO A 1 95 ? -11.328 -22.993 11.803 1.00 29.86 95 PRO A O 1
ATOM 778 N N . VAL A 1 96 ? -11.672 -22.782 9.579 1.00 33.75 96 VAL A N 1
ATOM 779 C CA . VAL A 1 96 ? -12.653 -21.701 9.617 1.00 33.75 96 VAL A CA 1
ATOM 780 C C . VAL A 1 96 ? -13.878 -22.199 10.373 1.00 33.75 96 VAL A C 1
ATOM 782 O O . VAL A 1 96 ? -14.670 -22.989 9.858 1.00 33.75 96 VAL A O 1
ATOM 785 N N . HIS A 1 97 ? -14.056 -21.726 11.603 1.00 28.77 97 HIS A N 1
ATOM 786 C CA . HIS A 1 97 ? -15.328 -21.886 12.284 1.00 28.77 97 HIS A CA 1
ATOM 787 C C . HIS A 1 97 ? -16.285 -20.848 11.693 1.00 28.77 97 HIS A C 1
ATOM 789 O O . HIS A 1 97 ? -16.272 -19.679 12.076 1.00 28.77 97 HIS A O 1
ATOM 795 N N . ASN A 1 98 ? -17.115 -21.277 10.738 1.00 35.00 98 ASN A N 1
ATOM 796 C CA . ASN A 1 98 ? -18.256 -20.501 10.254 1.00 35.00 98 ASN A CA 1
ATOM 797 C C . ASN A 1 98 ? -19.291 -20.376 11.381 1.00 35.00 98 ASN A C 1
ATOM 799 O O . ASN A 1 98 ? -20.282 -21.099 11.455 1.00 35.00 98 ASN A O 1
ATOM 803 N N . GLY A 1 99 ? -19.031 -19.451 12.300 1.00 28.55 99 GLY A N 1
ATOM 804 C CA . GLY A 1 99 ? -19.986 -18.970 13.281 1.00 28.55 99 GLY A CA 1
ATOM 805 C C . GLY A 1 99 ? -20.864 -17.905 12.646 1.00 28.55 99 GLY A C 1
ATOM 806 O O . GLY A 1 99 ? -20.659 -16.713 12.853 1.00 28.55 99 GLY A O 1
ATOM 807 N N . ASN A 1 100 ? -21.859 -18.338 11.880 1.00 43.12 100 ASN A N 1
ATOM 808 C CA . ASN A 1 100 ? -22.968 -17.482 11.492 1.00 43.12 100 ASN A CA 1
ATOM 809 C C . ASN A 1 100 ? -23.742 -17.110 12.768 1.00 43.12 100 ASN A C 1
ATOM 811 O O . ASN A 1 100 ? -24.555 -17.899 13.242 1.00 43.12 100 ASN A O 1
ATOM 815 N N . ARG A 1 101 ? -23.491 -15.938 13.358 1.00 34.75 101 ARG A N 1
ATOM 816 C CA . ARG A 1 101 ? -24.434 -15.295 14.284 1.00 34.75 101 ARG A CA 1
ATOM 817 C C . ARG A 1 101 ? -24.397 -13.801 14.051 1.00 34.75 101 ARG A C 1
ATOM 819 O O . ARG A 1 101 ? -23.473 -13.108 14.472 1.00 34.75 101 ARG A O 1
ATOM 826 N N . GLY A 1 102 ? -25.433 -13.321 13.368 1.00 29.94 102 GLY A N 1
ATOM 827 C CA . GLY A 1 102 ? -25.754 -11.908 13.360 1.00 29.94 102 GLY A CA 1
ATOM 828 C C . GLY A 1 102 ? -25.688 -11.373 14.786 1.00 29.94 102 GLY A C 1
ATOM 829 O O . GLY A 1 102 ? -26.194 -11.992 15.723 1.00 29.94 102 GLY A O 1
ATOM 830 N N . SER A 1 103 ? -25.053 -10.212 14.951 1.00 33.72 103 SER A N 1
ATOM 831 C CA . SER A 1 103 ? -25.403 -9.374 16.094 1.00 33.72 103 SER A CA 1
ATOM 832 C C . SER A 1 103 ? -26.923 -9.232 16.056 1.00 33.72 103 SER A C 1
ATOM 834 O O . SER A 1 103 ? -27.445 -8.937 14.974 1.00 33.72 103 SER A O 1
ATOM 836 N N . PRO A 1 104 ? -27.650 -9.485 17.157 1.00 35.06 104 PRO A N 1
ATOM 837 C CA . PRO A 1 104 ? -29.073 -9.236 17.147 1.00 35.06 104 PRO A CA 1
ATOM 838 C C . PRO A 1 104 ? -29.228 -7.767 16.766 1.00 35.06 104 PRO A C 1
ATOM 840 O O . PRO A 1 104 ? -28.692 -6.874 17.428 1.00 35.06 104 PRO A O 1
ATOM 843 N N . ASN A 1 105 ? -29.887 -7.529 15.636 1.00 43.75 105 ASN A N 1
ATOM 844 C CA . ASN A 1 105 ? -30.336 -6.209 15.256 1.00 43.75 105 ASN A CA 1
ATOM 845 C C . ASN A 1 105 ? -31.452 -5.857 16.238 1.00 43.75 105 ASN A C 1
ATOM 847 O O . ASN A 1 105 ? -32.633 -6.008 15.950 1.00 43.75 105 ASN A O 1
ATOM 851 N N . VAL A 1 106 ? -31.072 -5.479 17.458 1.00 41.88 106 VAL A N 1
ATOM 852 C CA . VAL A 1 106 ? -32.003 -4.875 18.394 1.00 41.88 106 VAL A CA 1
ATOM 853 C C . VAL A 1 106 ? -32.091 -3.423 17.966 1.00 41.88 106 VAL A C 1
ATOM 855 O O . VAL A 1 106 ? -31.418 -2.544 18.505 1.00 41.88 106 VAL A O 1
ATOM 858 N N . SER A 1 107 ? -32.947 -3.172 16.979 1.00 44.88 107 SER A N 1
ATOM 859 C CA . SER A 1 107 ? -33.514 -1.855 16.708 1.00 44.88 107 SER A CA 1
ATOM 860 C C . SER A 1 107 ? -34.452 -1.451 17.859 1.00 44.88 107 SER A C 1
ATOM 862 O O . SER A 1 107 ? -35.627 -1.152 17.666 1.00 44.88 107 SER A O 1
ATOM 864 N N . GLY A 1 108 ? -33.954 -1.485 19.093 1.00 46.62 108 GLY A N 1
ATOM 865 C CA . GLY A 1 108 ? -34.617 -0.909 20.248 1.00 46.62 108 GLY A CA 1
ATOM 866 C C . GLY A 1 108 ? -34.201 0.549 20.323 1.00 46.62 108 GLY A C 1
ATOM 867 O O . GLY A 1 108 ? -33.015 0.846 20.487 1.00 46.62 108 GLY A O 1
ATOM 868 N N . LYS A 1 109 ? -35.153 1.477 20.186 1.00 53.03 109 LYS A N 1
ATOM 869 C CA . LYS A 1 109 ? -34.896 2.896 20.463 1.00 53.03 109 LYS A CA 1
ATOM 870 C C . LYS A 1 109 ? -34.235 3.005 21.842 1.00 53.03 109 LYS A C 1
ATOM 872 O O . LYS A 1 109 ? -34.750 2.474 22.820 1.00 53.03 109 LYS A O 1
ATOM 877 N N . LYS A 1 110 ? -33.081 3.671 21.930 1.00 70.75 110 LYS A N 1
ATOM 878 C CA . LYS A 1 110 ? -32.426 3.962 23.214 1.00 70.75 110 LYS A CA 1
ATOM 879 C C . LYS A 1 110 ? -33.305 4.969 23.965 1.00 70.75 110 LYS A C 1
ATOM 881 O O . LYS A 1 110 ? -33.346 6.129 23.576 1.00 70.75 110 LYS A O 1
ATOM 886 N N . VAL A 1 111 ? -34.041 4.513 24.980 1.00 72.62 111 VAL A N 1
ATOM 887 C CA . VAL A 1 111 ? -35.060 5.332 25.674 1.00 72.62 111 VAL A CA 1
ATOM 888 C C . VAL A 1 111 ? -34.484 6.129 26.851 1.00 72.62 111 VAL A C 1
ATOM 890 O O . VAL A 1 111 ? -34.938 7.233 27.126 1.00 72.62 111 VAL A O 1
ATOM 893 N N . HIS A 1 112 ? -33.456 5.606 27.527 1.00 80.00 112 HIS A N 1
ATOM 894 C CA . HIS A 1 112 ? -32.910 6.201 28.752 1.00 80.00 112 HIS A CA 1
ATOM 895 C C . HIS A 1 112 ? -31.558 6.878 28.500 1.00 80.00 112 HIS A C 1
ATOM 897 O O . HIS A 1 112 ? -30.667 6.287 27.885 1.00 80.00 112 HIS A O 1
ATOM 903 N N . ILE A 1 113 ? -31.403 8.108 29.002 1.00 82.25 113 ILE A N 1
ATOM 904 C CA . ILE A 1 113 ? -30.167 8.897 28.915 1.00 82.25 113 ILE A CA 1
ATOM 905 C C . ILE A 1 113 ? -29.566 9.024 30.315 1.00 82.25 113 ILE A C 1
ATOM 907 O O . ILE A 1 113 ? -30.201 9.564 31.215 1.00 82.25 113 ILE A O 1
ATOM 911 N N . ILE A 1 114 ? -28.319 8.581 30.473 1.00 83.75 114 ILE A N 1
ATOM 912 C CA . ILE A 1 114 ? -27.516 8.799 31.680 1.00 83.75 114 ILE A CA 1
ATOM 913 C C . ILE A 1 114 ? -26.499 9.898 31.359 1.00 83.75 114 ILE A C 1
ATOM 915 O O . ILE A 1 114 ? -25.781 9.796 30.364 1.00 83.75 114 ILE A O 1
ATOM 919 N N . ARG A 1 115 ? -26.454 10.961 32.170 1.00 86.19 115 ARG A N 1
ATOM 920 C CA . ARG A 1 115 ? -25.474 12.053 32.050 1.00 86.19 115 ARG A CA 1
ATOM 921 C C . ARG A 1 115 ? -24.752 12.223 33.378 1.00 86.19 115 ARG A C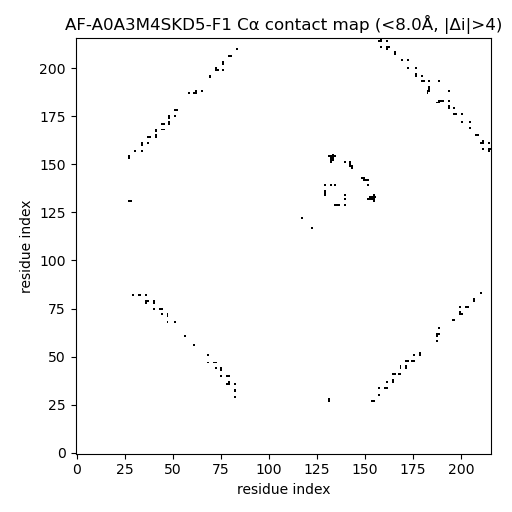 1
ATOM 923 O O . ARG A 1 115 ? -25.400 12.387 34.405 1.00 86.19 115 ARG A O 1
ATOM 930 N N . PHE A 1 116 ? -23.431 12.248 33.334 1.00 86.25 116 PHE A N 1
ATOM 931 C CA . PHE A 1 116 ? -22.580 12.684 34.435 1.00 86.25 116 PHE A CA 1
ATOM 932 C C . PHE A 1 116 ? -21.536 13.649 33.875 1.00 86.25 116 PHE A C 1
ATOM 934 O O . PHE A 1 116 ? -21.231 13.618 32.681 1.00 86.25 116 PHE A O 1
ATOM 941 N N . ARG A 1 117 ? -21.055 14.562 34.718 1.00 89.44 117 ARG A N 1
ATOM 942 C CA . ARG A 1 117 ? -20.002 15.510 34.349 1.00 89.44 117 ARG A CA 1
ATOM 943 C C . ARG A 1 117 ? -18.672 14.948 34.819 1.00 89.44 117 ARG A C 1
ATOM 945 O O . ARG A 1 117 ? -18.588 14.492 35.952 1.00 89.44 117 ARG A O 1
ATOM 952 N N . LEU A 1 118 ? -17.681 15.001 33.942 1.00 90.25 118 LEU A N 1
ATOM 953 C CA . LEU A 1 118 ? -16.289 14.737 34.270 1.00 90.25 118 LEU A CA 1
ATOM 954 C C . LEU A 1 118 ? -1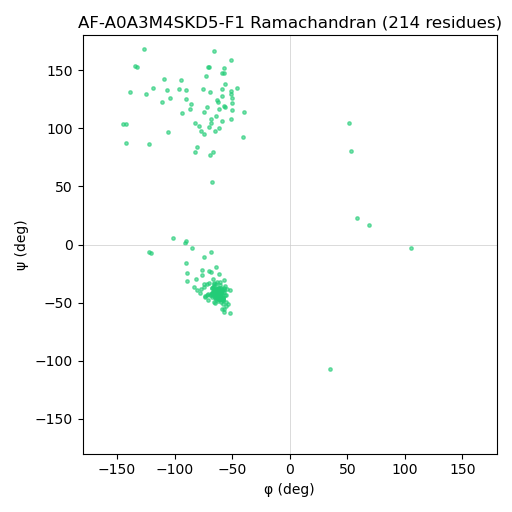5.529 16.056 34.201 1.00 90.25 118 LEU A C 1
ATOM 956 O O . LEU A 1 118 ? -15.798 16.893 33.334 1.00 90.25 118 LEU A O 1
ATOM 960 N N . THR A 1 119 ? -14.583 16.229 35.107 1.00 93.00 119 THR A N 1
ATOM 961 C CA . THR A 1 119 ? -13.519 17.220 34.972 1.00 93.00 119 THR A CA 1
ATOM 962 C C . THR A 1 119 ? -12.605 16.859 33.797 1.00 93.00 119 THR A C 1
ATOM 964 O O . THR A 1 119 ? -12.647 15.749 33.254 1.00 93.00 119 THR A O 1
ATOM 967 N N . GLN A 1 120 ? -11.764 17.808 33.386 1.00 88.31 120 GLN A N 1
ATOM 968 C CA . GLN A 1 120 ? -10.827 17.590 32.286 1.00 88.31 120 GLN A CA 1
ATOM 969 C C . GLN A 1 120 ? -9.858 16.434 32.582 1.00 88.31 120 GLN A C 1
ATOM 971 O O . GLN A 1 120 ? -9.623 15.602 31.707 1.00 88.31 120 GLN A O 1
ATOM 976 N N . ASP A 1 121 ? -9.358 16.349 33.816 1.00 87.62 121 ASP A N 1
ATOM 977 C CA . ASP A 1 121 ? -8.382 15.335 34.235 1.00 87.62 121 ASP A CA 1
ATOM 978 C C . ASP A 1 121 ? -9.004 13.938 34.340 1.00 87.62 121 ASP A C 1
ATOM 980 O O . ASP A 1 121 ? -8.372 12.934 34.005 1.00 87.62 121 ASP A O 1
ATOM 984 N N . GLU A 1 122 ? -10.272 13.852 34.743 1.00 85.44 122 GLU A N 1
ATOM 985 C CA . GLU A 1 122 ? -11.022 12.593 34.734 1.00 85.44 122 GLU A CA 1
ATOM 986 C C . GLU A 1 122 ? -11.281 12.118 33.300 1.00 85.44 122 GLU A C 1
ATOM 988 O O . GLU A 1 122 ? -11.114 10.938 33.000 1.00 85.44 122 GLU A O 1
ATOM 993 N N . MET A 1 123 ? -11.635 13.024 32.381 1.00 89.38 123 MET A N 1
ATOM 994 C CA . MET A 1 123 ? -11.848 12.665 30.975 1.00 89.38 123 MET A CA 1
ATOM 995 C C . MET A 1 123 ? -10.538 12.301 30.260 1.00 89.38 123 MET A C 1
ATOM 997 O O . MET A 1 123 ? -10.532 11.428 29.388 1.00 89.38 123 MET A O 1
ATOM 1001 N N . ALA A 1 124 ? -9.422 12.938 30.627 1.00 82.31 124 ALA A N 1
ATOM 1002 C CA . ALA A 1 124 ? -8.111 12.675 30.041 1.00 82.31 124 ALA A CA 1
ATOM 1003 C C . ALA A 1 124 ? -7.706 11.200 30.170 1.00 82.31 124 ALA A C 1
ATOM 1005 O O . ALA A 1 124 ? -7.227 10.619 29.198 1.00 82.31 124 ALA A O 1
ATOM 1006 N N . GLN A 1 125 ? -8.011 10.573 31.310 1.00 80.44 125 GLN A N 1
ATOM 1007 C CA . GLN A 1 125 ? -7.738 9.155 31.563 1.00 80.44 125 GLN A CA 1
ATOM 1008 C C . GLN A 1 125 ? -8.458 8.237 30.562 1.00 80.44 125 GLN A C 1
ATOM 1010 O O . GLN A 1 125 ? -7.910 7.225 30.131 1.00 80.44 125 GLN A O 1
ATOM 1015 N N . PHE A 1 126 ? -9.668 8.606 30.130 1.00 82.44 126 PHE A N 1
ATOM 1016 C CA . PHE A 1 126 ? -10.462 7.811 29.190 1.00 82.44 126 PHE A CA 1
ATOM 1017 C C . PHE A 1 126 ? -10.196 8.140 27.724 1.00 82.44 126 PHE A C 1
ATOM 1019 O O . PHE A 1 126 ? -10.414 7.281 26.875 1.00 82.44 126 PHE A O 1
ATOM 1026 N N . ASN A 1 127 ? -9.723 9.343 27.393 1.00 78.69 127 ASN A N 1
ATOM 1027 C CA . ASN A 1 127 ? -9.520 9.766 26.004 1.00 78.69 127 ASN A CA 1
ATOM 1028 C C . ASN A 1 127 ? -8.628 8.800 25.218 1.00 78.69 127 ASN A C 1
ATOM 1030 O O . ASN A 1 127 ? -8.951 8.445 24.081 1.00 78.69 127 ASN A O 1
ATOM 1034 N N . ASP A 1 128 ? -7.542 8.340 25.831 1.00 67.19 128 ASP A N 1
ATOM 1035 C CA . ASP A 1 128 ? -6.626 7.411 25.177 1.00 67.19 128 ASP A CA 1
ATOM 1036 C C . ASP A 1 128 ? -7.206 6.001 25.107 1.00 67.19 128 ASP A C 1
ATOM 1038 O O . ASP A 1 128 ? -7.021 5.319 24.103 1.00 67.19 128 ASP A O 1
ATOM 1042 N N . MET A 1 129 ? -7.979 5.564 26.104 1.00 70.50 129 MET A N 1
ATOM 1043 C CA . MET A 1 129 ? -8.698 4.285 26.045 1.00 70.50 129 MET A CA 1
ATOM 1044 C C . MET A 1 129 ? -9.787 4.286 24.962 1.00 70.50 129 MET A C 1
ATOM 1046 O O . MET A 1 129 ? -9.889 3.332 24.200 1.00 70.50 129 MET A O 1
ATOM 1050 N N . ILE A 1 130 ? -10.551 5.374 24.831 1.00 73.06 130 ILE A N 1
ATOM 1051 C CA . ILE A 1 130 ? -11.608 5.546 23.822 1.00 73.06 130 ILE A CA 1
ATOM 1052 C C . ILE A 1 130 ? -11.004 5.561 22.415 1.00 73.06 130 ILE A C 1
ATOM 1054 O O . ILE A 1 130 ? -11.490 4.866 21.521 1.00 73.06 130 ILE A O 1
ATOM 1058 N N . LYS A 1 131 ? -9.915 6.317 22.217 1.00 65.69 131 LYS A N 1
ATOM 1059 C CA . LYS A 1 131 ? -9.176 6.337 20.945 1.00 65.69 131 LYS A CA 1
ATOM 1060 C C . LYS A 1 131 ? -8.618 4.955 20.598 1.00 65.69 131 LYS A C 1
ATOM 1062 O O . LYS A 1 131 ? -8.719 4.554 19.442 1.00 65.69 131 LYS A O 1
ATOM 1067 N N . ARG A 1 132 ? -8.056 4.234 21.577 1.00 58.94 132 ARG A N 1
ATOM 1068 C CA . ARG A 1 132 ? -7.515 2.871 21.406 1.00 58.94 132 ARG A CA 1
ATOM 1069 C C . ARG A 1 132 ? -8.602 1.842 21.103 1.00 58.94 132 ARG A C 1
ATOM 1071 O O . ARG A 1 132 ? -8.431 1.029 20.204 1.00 58.94 132 ARG A O 1
ATOM 1078 N N . ALA A 1 133 ? -9.743 1.932 21.780 1.00 65.06 133 ALA A N 1
ATOM 1079 C CA . ALA A 1 133 ? -10.912 1.084 21.561 1.00 65.06 133 ALA A CA 1
ATOM 1080 C C . ALA A 1 133 ? -11.603 1.329 20.207 1.00 65.06 133 ALA A C 1
ATOM 1082 O O . ALA A 1 133 ? -12.558 0.632 19.879 1.00 65.06 133 ALA A O 1
ATOM 1083 N N . GLY A 1 134 ? -11.187 2.346 19.438 1.00 64.75 134 GLY A N 1
ATOM 1084 C CA . GLY A 1 134 ? -11.719 2.619 18.100 1.00 64.75 134 GLY A CA 1
ATOM 1085 C C . GLY A 1 134 ? -13.231 2.867 18.066 1.00 64.75 134 GLY A C 1
ATOM 1086 O O . GLY A 1 134 ? -13.864 2.663 17.032 1.00 64.75 134 GLY A O 1
ATOM 1087 N N . CYS A 1 135 ? -13.826 3.278 19.188 1.00 64.56 135 CYS A N 1
ATOM 1088 C CA . CYS A 1 135 ? -15.266 3.451 19.337 1.00 64.56 135 CYS A CA 1
ATOM 1089 C C . CYS A 1 135 ? -15.609 4.852 19.861 1.00 64.56 135 CYS A C 1
ATOM 1091 O O . CYS A 1 135 ? -14.744 5.622 20.274 1.00 64.56 135 CYS A O 1
ATOM 1093 N N . SER A 1 136 ? -16.890 5.229 19.809 1.00 76.50 136 SER A N 1
ATOM 1094 C CA . SER A 1 136 ? -17.326 6.506 20.382 1.00 76.50 136 SER A CA 1
ATOM 1095 C C . SER A 1 136 ? -17.283 6.455 21.910 1.00 76.50 136 SER A C 1
ATOM 1097 O O . SER A 1 136 ? -17.499 5.398 22.497 1.00 76.50 136 SER A O 1
ATOM 1099 N N . ALA A 1 137 ? -17.108 7.604 22.570 1.00 81.06 137 ALA A N 1
ATOM 1100 C CA . ALA A 1 137 ? -17.140 7.686 24.035 1.00 81.06 137 ALA A CA 1
ATOM 1101 C C . ALA A 1 137 ? -18.410 7.043 24.629 1.00 81.06 137 ALA A C 1
ATOM 1103 O O . ALA A 1 137 ? -18.351 6.333 25.625 1.00 81.06 137 ALA A O 1
ATOM 1104 N N . SER A 1 138 ? -19.563 7.221 23.974 1.00 81.88 138 SER A N 1
ATOM 1105 C CA . SER A 1 138 ? -20.816 6.588 24.400 1.00 81.88 138 SER A CA 1
ATOM 1106 C C . SER A 1 138 ? -20.779 5.061 24.292 1.00 81.88 138 SER A C 1
ATOM 1108 O O . SER A 1 138 ? -21.299 4.391 25.180 1.00 81.88 138 SER A O 1
ATOM 1110 N N . ALA A 1 139 ? -20.188 4.507 23.229 1.00 76.50 139 ALA A N 1
ATOM 1111 C CA . ALA A 1 139 ? -20.022 3.063 23.084 1.00 76.50 139 ALA A CA 1
ATOM 1112 C C . ALA A 1 139 ? -19.031 2.517 24.121 1.00 76.50 139 ALA A C 1
ATOM 1114 O O . ALA A 1 139 ? -19.337 1.528 24.779 1.00 76.50 139 ALA A O 1
ATOM 1115 N N . PHE A 1 140 ? -17.915 3.220 24.327 1.00 82.75 140 PHE A N 1
ATOM 1116 C CA . PHE A 1 140 ? -16.904 2.895 25.328 1.00 82.75 140 PHE A CA 1
ATOM 1117 C C . PHE A 1 140 ? -17.493 2.836 26.742 1.00 82.75 140 PHE A C 1
ATOM 1119 O O . PHE A 1 140 ? -17.457 1.792 27.384 1.00 82.75 140 PHE A O 1
ATOM 1126 N N . PHE A 1 141 ? -18.109 3.924 27.217 1.00 86.88 141 PHE A N 1
ATOM 1127 C CA . PHE A 1 141 ? -18.669 3.959 28.570 1.00 86.88 141 PHE A CA 1
ATOM 1128 C C . PHE A 1 141 ? -19.835 2.987 28.739 1.00 86.88 141 PHE A C 1
ATOM 1130 O O . PHE A 1 141 ? -20.000 2.411 29.807 1.00 86.88 141 PHE A O 1
ATOM 1137 N N . ARG A 1 142 ? -20.636 2.758 27.694 1.00 84.38 142 ARG A N 1
ATOM 1138 C CA . ARG A 1 142 ? -21.702 1.754 27.745 1.00 84.38 142 ARG A CA 1
ATOM 1139 C C . ARG A 1 142 ? -21.135 0.348 27.940 1.00 84.38 142 ARG A C 1
ATOM 1141 O O . ARG A 1 142 ? -21.667 -0.386 28.763 1.00 84.38 142 ARG A O 1
ATOM 1148 N N . GLU A 1 143 ? -20.084 -0.009 27.209 1.00 77.56 143 GLU A N 1
ATOM 1149 C CA . GLU A 1 143 ? -19.431 -1.315 27.328 1.00 77.56 143 GLU A CA 1
ATOM 1150 C C . GLU A 1 143 ? -18.780 -1.484 28.707 1.00 77.56 143 GLU A C 1
ATOM 1152 O O . GLU A 1 143 ? -18.976 -2.512 29.350 1.00 77.56 143 GLU A O 1
ATOM 1157 N N . LEU A 1 144 ? -18.094 -0.436 29.180 1.00 84.38 144 LEU A N 1
ATOM 1158 C CA . LEU A 1 144 ? -17.443 -0.371 30.489 1.00 84.38 144 LEU A CA 1
ATOM 1159 C C . LEU A 1 144 ? -18.435 -0.522 31.654 1.00 84.38 144 LEU A C 1
ATOM 1161 O O . LEU A 1 144 ? -18.121 -1.166 32.647 1.00 84.38 144 LEU A O 1
ATOM 1165 N N . ILE A 1 145 ? -19.621 0.085 31.547 1.00 85.75 145 ILE A N 1
ATOM 1166 C CA . ILE A 1 145 ? -20.627 0.097 32.620 1.00 85.75 145 ILE A CA 1
ATOM 1167 C C . ILE A 1 145 ? -21.483 -1.176 32.617 1.00 85.75 145 ILE A C 1
ATOM 1169 O O . ILE A 1 145 ? -21.892 -1.637 33.680 1.00 85.75 145 ILE A O 1
ATOM 1173 N N . LEU A 1 146 ? -21.814 -1.722 31.442 1.00 81.81 146 LEU A N 1
ATOM 1174 C CA . LEU A 1 146 ? -22.789 -2.814 31.332 1.00 81.81 146 LEU A CA 1
ATOM 1175 C C . LEU A 1 146 ? -22.176 -4.218 31.420 1.00 81.81 146 LEU A C 1
ATOM 1177 O O . LEU A 1 146 ? -22.925 -5.169 31.637 1.00 81.81 146 LEU A O 1
ATOM 1181 N N . ASN A 1 147 ? -20.858 -4.368 31.268 1.00 71.38 147 ASN A N 1
ATOM 1182 C CA . ASN A 1 147 ? -20.198 -5.674 31.249 1.00 71.38 147 ASN A CA 1
ATOM 1183 C C . ASN A 1 147 ? -19.191 -5.809 32.397 1.00 71.38 147 ASN A C 1
ATOM 1185 O O . ASN A 1 147 ? -18.373 -4.923 32.620 1.00 71.38 147 ASN A O 1
ATOM 1189 N N . GLN A 1 148 ? -19.207 -6.953 33.091 1.00 69.00 148 GLN A N 1
ATOM 1190 C CA . GLN A 1 148 ? -18.237 -7.260 34.157 1.00 69.00 148 GLN A CA 1
ATOM 1191 C C . GLN A 1 148 ? -16.806 -7.402 33.621 1.00 69.00 148 GLN A C 1
ATOM 1193 O O . GLN A 1 148 ? -15.845 -7.039 34.292 1.00 69.00 148 GLN A O 1
ATOM 1198 N N . THR A 1 149 ? -16.684 -7.922 32.403 1.00 64.94 149 THR A N 1
ATOM 1199 C CA . THR A 1 149 ? -15.444 -8.024 31.634 1.00 64.94 149 THR A CA 1
ATOM 1200 C C . THR A 1 149 ? -15.666 -7.289 30.312 1.00 64.94 149 THR A C 1
ATOM 1202 O O . THR A 1 149 ? -16.132 -7.909 29.352 1.00 64.94 149 THR A O 1
ATOM 1205 N N . PRO A 1 150 ? -15.449 -5.964 30.259 1.00 65.38 150 PRO A N 1
ATOM 1206 C CA . PRO A 1 150 ? -15.713 -5.193 29.054 1.00 65.38 150 PRO A CA 1
ATOM 1207 C C . PRO A 1 150 ? -14.805 -5.662 27.915 1.00 65.38 150 PRO A C 1
ATOM 1209 O O . PRO A 1 150 ? -13.583 -5.687 28.049 1.00 65.38 150 PRO A O 1
ATOM 1212 N N . VAL A 1 151 ? -15.414 -6.040 26.789 1.00 57.78 151 VAL A N 1
ATOM 1213 C CA . VAL A 1 151 ? -14.692 -6.426 25.574 1.00 57.78 151 VAL A CA 1
ATOM 1214 C C . VAL A 1 151 ? -14.837 -5.288 24.581 1.00 57.78 151 VAL A C 1
ATOM 1216 O O . VAL A 1 151 ? -15.824 -5.168 23.856 1.00 57.78 151 VAL A O 1
ATOM 1219 N N . PHE A 1 152 ? -13.833 -4.422 24.540 1.00 62.72 152 PHE A N 1
ATOM 1220 C CA . PHE A 1 152 ? -13.782 -3.364 23.545 1.00 62.72 152 PHE A CA 1
ATOM 1221 C C . PHE A 1 152 ? -13.402 -3.988 22.201 1.00 62.72 152 PHE A C 1
ATOM 1223 O O . PHE A 1 152 ? -12.318 -4.549 22.053 1.00 62.72 152 PHE A O 1
ATOM 1230 N N . ARG A 1 153 ? -14.325 -3.952 21.230 1.00 53.12 153 ARG A N 1
ATOM 1231 C CA . ARG A 1 153 ? -14.047 -4.449 19.876 1.00 53.12 153 ARG A CA 1
ATOM 1232 C C . ARG A 1 153 ? -12.824 -3.729 19.308 1.00 53.12 153 ARG A C 1
ATOM 1234 O O . ARG A 1 153 ? -12.709 -2.515 19.441 1.00 53.12 153 ARG A O 1
ATOM 1241 N N . GLU A 1 154 ? -11.959 -4.496 18.649 1.00 53.53 154 GLU A N 1
ATOM 1242 C CA . GLU A 1 154 ? -10.807 -3.983 17.910 1.00 53.53 154 GLU A CA 1
ATOM 1243 C C . GLU A 1 154 ? -11.193 -2.875 16.933 1.00 53.53 154 GLU A C 1
ATOM 1245 O O . GLU A 1 154 ? -12.340 -2.810 16.493 1.00 53.53 154 GLU A O 1
ATOM 1250 N N . PHE A 1 155 ? -10.203 -2.066 16.544 1.00 59.22 155 PHE A N 1
ATOM 1251 C CA . PHE A 1 155 ? -10.294 -1.025 15.524 1.00 59.22 155 PHE A CA 1
ATOM 1252 C C . PHE A 1 155 ? -11.118 -1.483 14.305 1.00 59.22 155 PHE A C 1
ATOM 1254 O O . PHE A 1 155 ? -10.626 -2.109 13.357 1.00 59.22 155 PHE A O 1
ATOM 1261 N N . THR A 1 156 ? -12.423 -1.199 14.339 1.00 57.53 156 THR A N 1
ATOM 1262 C CA . THR A 1 156 ? -13.357 -1.739 13.358 1.00 57.53 156 THR A CA 1
ATOM 1263 C C . THR A 1 156 ? -13.114 -1.038 12.034 1.00 57.53 156 THR A C 1
ATOM 1265 O O . THR A 1 156 ? -13.285 0.173 11.929 1.00 57.53 156 THR A O 1
ATOM 1268 N N . GLY A 1 157 ? -12.722 -1.799 11.014 1.00 71.06 157 GLY A N 1
ATOM 1269 C CA . GLY A 1 157 ? -12.445 -1.263 9.682 1.00 71.06 157 GLY A CA 1
ATOM 1270 C C . GLY A 1 157 ? -10.967 -1.174 9.313 1.00 71.06 157 GLY A C 1
ATOM 1271 O O . GLY A 1 157 ? -10.708 -0.868 8.153 1.00 71.06 157 GLY A O 1
ATOM 1272 N N . PHE A 1 158 ? -10.030 -1.517 10.212 1.00 76.69 158 PHE A N 1
ATOM 1273 C CA . PHE A 1 158 ? -8.599 -1.628 9.878 1.00 76.69 158 PHE A CA 1
ATOM 1274 C C . PHE A 1 158 ? -8.401 -2.524 8.653 1.00 76.69 158 PHE A C 1
ATOM 1276 O O . PHE A 1 158 ? -7.985 -2.054 7.598 1.00 76.69 158 PHE A O 1
ATOM 1283 N N . ARG A 1 159 ? -8.852 -3.781 8.747 1.00 82.94 159 ARG A N 1
ATOM 1284 C CA . ARG A 1 159 ? -8.806 -4.747 7.647 1.00 82.94 159 ARG A CA 1
ATOM 1285 C C . ARG A 1 159 ? -9.449 -4.222 6.369 1.00 82.94 159 ARG A C 1
ATOM 1287 O O . ARG A 1 159 ? -8.831 -4.242 5.312 1.00 82.94 159 ARG A O 1
ATOM 1294 N N . LYS A 1 160 ? -10.683 -3.707 6.458 1.00 85.56 160 LYS A N 1
ATOM 1295 C CA . LYS A 1 160 ? -11.394 -3.148 5.293 1.00 85.56 160 LYS A CA 1
ATOM 1296 C C . LYS A 1 160 ? -10.588 -2.029 4.632 1.00 85.56 160 LYS A C 1
ATOM 1298 O O . LYS A 1 160 ? -10.590 -1.919 3.409 1.00 85.56 160 LYS A O 1
ATOM 1303 N N . ARG A 1 161 ? -9.908 -1.203 5.432 1.00 88.00 161 ARG A N 1
ATOM 1304 C CA . ARG A 1 161 ? -9.085 -0.103 4.941 1.00 88.00 161 ARG A CA 1
ATOM 1305 C C . ARG A 1 161 ? -7.787 -0.596 4.309 1.00 88.00 161 ARG A C 1
ATOM 1307 O O . ARG A 1 161 ? -7.480 -0.144 3.212 1.00 88.00 161 ARG A O 1
ATOM 1314 N N . ILE A 1 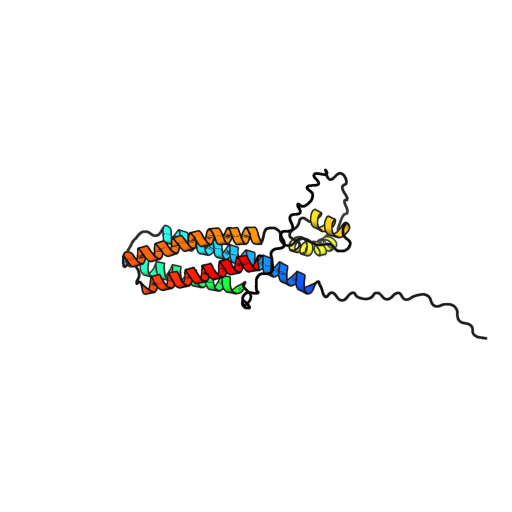162 ? -7.088 -1.542 4.937 1.00 89.62 162 ILE A N 1
ATOM 1315 C CA . ILE A 1 162 ? -5.894 -2.179 4.366 1.00 89.62 162 ILE A CA 1
ATOM 1316 C C . ILE A 1 162 ? -6.238 -2.844 3.030 1.00 89.62 162 ILE A C 1
ATOM 1318 O O . ILE A 1 162 ? -5.632 -2.506 2.020 1.00 89.62 162 ILE A O 1
ATOM 1322 N N . VAL A 1 163 ? -7.287 -3.671 2.976 1.00 89.00 163 VAL A N 1
ATOM 1323 C CA . VAL A 1 163 ? -7.759 -4.308 1.732 1.00 89.00 163 VAL A CA 1
ATOM 1324 C C . VAL A 1 163 ? -8.083 -3.269 0.652 1.00 89.00 163 VAL A C 1
ATOM 1326 O O . VAL A 1 163 ? -7.694 -3.431 -0.502 1.00 89.00 163 VAL A O 1
ATOM 1329 N N . PHE A 1 164 ? -8.757 -2.169 1.005 1.00 90.00 164 PHE A N 1
ATOM 1330 C CA . PHE A 1 164 ? -9.031 -1.086 0.057 1.00 90.00 164 PHE A CA 1
ATOM 1331 C C . PHE A 1 164 ? -7.744 -0.469 -0.516 1.00 90.00 164 PHE A C 1
ATOM 1333 O O . PHE A 1 164 ? -7.655 -0.261 -1.728 1.00 90.00 164 PHE A O 1
ATOM 1340 N N . ILE A 1 165 ? -6.759 -0.178 0.340 1.00 90.31 165 ILE A N 1
ATOM 1341 C CA . ILE A 1 165 ? -5.466 0.386 -0.068 1.00 90.31 165 ILE A CA 1
ATOM 1342 C C . ILE A 1 165 ? -4.731 -0.594 -0.987 1.00 90.31 165 ILE A C 1
ATOM 1344 O O . ILE A 1 165 ? -4.273 -0.188 -2.054 1.00 90.31 165 ILE A O 1
ATOM 1348 N N . VAL A 1 166 ? -4.673 -1.877 -0.618 1.00 90.50 166 VAL A N 1
ATOM 1349 C CA . VAL A 1 166 ? -4.008 -2.919 -1.411 1.00 90.50 166 VAL A CA 1
ATOM 1350 C C . VAL A 1 166 ? -4.658 -3.069 -2.784 1.00 90.50 166 VAL A C 1
ATOM 1352 O O . VAL A 1 166 ? -3.955 -3.033 -3.786 1.00 90.50 166 VAL A O 1
ATOM 1355 N N . ASN A 1 167 ? -5.990 -3.110 -2.873 1.00 91.25 167 ASN A N 1
ATOM 1356 C CA . ASN A 1 167 ? -6.686 -3.190 -4.163 1.00 91.25 167 ASN A CA 1
ATOM 1357 C C . ASN A 1 167 ? -6.358 -2.003 -5.083 1.00 91.25 167 ASN A C 1
ATOM 1359 O O . ASN A 1 167 ? -6.190 -2.162 -6.292 1.00 91.25 167 ASN A O 1
ATOM 1363 N N . LYS A 1 168 ? -6.250 -0.790 -4.524 1.00 89.19 168 LYS A N 1
ATOM 1364 C CA . LYS A 1 168 ? -5.812 0.386 -5.292 1.00 89.19 168 LYS A CA 1
ATOM 1365 C C . LYS A 1 168 ? -4.349 0.273 -5.713 1.00 89.19 168 LYS A C 1
ATOM 1367 O O . LYS A 1 168 ? -4.008 0.678 -6.822 1.00 89.19 168 LYS A O 1
ATOM 1372 N N . ALA A 1 169 ? -3.504 -0.283 -4.854 1.00 91.25 169 ALA A N 1
ATOM 1373 C CA . ALA A 1 169 ? -2.093 -0.463 -5.134 1.00 91.25 169 ALA A CA 1
ATOM 1374 C C . ALA A 1 169 ? -1.831 -1.512 -6.224 1.00 91.25 169 ALA A C 1
ATOM 1376 O O . ALA A 1 169 ? -1.064 -1.220 -7.133 1.00 91.25 169 ALA A O 1
ATOM 1377 N N . VAL A 1 170 ? -2.518 -2.659 -6.214 1.00 89.94 170 VAL A N 1
ATOM 1378 C CA . VAL A 1 170 ? -2.406 -3.706 -7.253 1.00 89.94 170 VAL A CA 1
ATOM 1379 C C . VAL A 1 170 ? -2.724 -3.154 -8.648 1.00 89.94 170 VAL A C 1
ATOM 1381 O O . VAL A 1 170 ? -2.001 -3.417 -9.613 1.00 89.94 170 VAL A O 1
ATOM 1384 N N . ASN A 1 171 ? -3.743 -2.296 -8.758 1.00 91.94 171 ASN A N 1
ATOM 1385 C CA . ASN A 1 171 ? -4.040 -1.606 -10.015 1.00 91.94 171 ASN A CA 1
ATOM 1386 C C . ASN A 1 171 ? -2.883 -0.697 -10.464 1.00 91.94 171 ASN A C 1
ATOM 1388 O O . ASN A 1 171 ? -2.517 -0.697 -11.639 1.00 91.94 171 ASN A O 1
ATOM 1392 N N . ASN A 1 172 ? -2.282 0.057 -9.541 1.00 93.44 172 ASN A N 1
ATOM 1393 C CA . ASN A 1 172 ? -1.135 0.918 -9.839 1.00 93.44 172 ASN A CA 1
ATOM 1394 C C . ASN A 1 172 ? 0.121 0.106 -10.203 1.00 93.44 172 ASN A C 1
ATOM 1396 O O . ASN A 1 172 ? 0.856 0.503 -11.103 1.00 93.44 172 ASN A O 1
ATOM 1400 N N . ILE A 1 173 ? 0.352 -1.032 -9.544 1.00 93.50 173 ILE A N 1
ATOM 1401 C CA . ILE A 1 173 ? 1.441 -1.971 -9.849 1.00 93.50 173 ILE A CA 1
ATOM 1402 C C . ILE A 1 173 ? 1.308 -2.480 -11.285 1.00 93.50 173 ILE A C 1
ATOM 1404 O O . ILE A 1 173 ? 2.256 -2.380 -12.061 1.00 93.50 173 ILE A O 1
ATOM 1408 N N . SER A 1 174 ? 0.111 -2.930 -11.663 1.00 94.00 174 SER A N 1
ATOM 1409 C CA . SER A 1 174 ? -0.174 -3.406 -13.022 1.00 94.00 174 SER A CA 1
ATOM 1410 C C . SER A 1 174 ? 0.085 -2.321 -14.074 1.00 94.00 174 SER A C 1
ATOM 1412 O O . SER A 1 174 ? 0.702 -2.583 -15.107 1.00 94.00 174 SER A O 1
ATOM 1414 N N . GLN A 1 175 ? -0.324 -1.076 -13.795 1.00 92.81 175 GLN A N 1
ATOM 1415 C CA . GLN A 1 175 ? -0.042 0.065 -14.673 1.00 92.81 175 GLN A CA 1
ATOM 1416 C C . GLN A 1 175 ? 1.462 0.316 -14.815 1.00 92.81 175 GLN A C 1
ATOM 1418 O O . GLN A 1 175 ? 1.963 0.439 -15.929 1.00 92.81 175 GLN A O 1
ATOM 1423 N N . LEU A 1 176 ? 2.199 0.358 -13.704 1.00 94.06 176 LEU A N 1
ATOM 1424 C CA . LEU A 1 176 ? 3.645 0.587 -13.710 1.00 94.06 176 LEU A CA 1
ATOM 1425 C C . LEU A 1 176 ? 4.402 -0.525 -14.450 1.00 94.06 176 LEU A C 1
ATOM 1427 O O . LEU A 1 176 ? 5.330 -0.225 -15.201 1.00 94.06 176 LEU A O 1
ATOM 1431 N N . ALA A 1 177 ? 3.978 -1.782 -14.303 1.00 94.75 177 ALA A N 1
ATOM 1432 C CA . ALA A 1 177 ? 4.550 -2.907 -15.035 1.00 94.75 177 ALA A CA 1
ATOM 1433 C C . ALA A 1 177 ? 4.347 -2.763 -16.554 1.00 94.75 177 ALA A C 1
ATOM 1435 O O . ALA A 1 177 ? 5.282 -2.970 -17.334 1.00 94.75 177 ALA A O 1
ATOM 1436 N N . TYR A 1 178 ? 3.149 -2.347 -16.978 1.00 94.38 178 TYR A N 1
ATOM 1437 C CA . TYR A 1 178 ? 2.861 -2.074 -18.386 1.00 94.38 178 TYR A CA 1
ATOM 1438 C C . TYR A 1 178 ? 3.709 -0.918 -18.937 1.00 94.38 178 TYR A C 1
ATOM 1440 O O . TYR A 1 178 ? 4.273 -1.034 -20.024 1.00 94.38 178 TYR A O 1
ATOM 1448 N N . ILE A 1 179 ? 3.858 0.173 -18.178 1.00 91.12 179 ILE A N 1
ATOM 1449 C CA . ILE A 1 179 ? 4.690 1.319 -18.573 1.00 91.12 179 ILE A CA 1
ATOM 1450 C C . ILE A 1 179 ? 6.156 0.894 -18.738 1.00 91.12 179 ILE A C 1
ATOM 1452 O O . ILE A 1 179 ? 6.771 1.212 -19.755 1.00 91.12 179 ILE A O 1
ATOM 1456 N N . ALA A 1 180 ? 6.713 0.147 -17.777 1.00 91.00 180 ALA A N 1
ATOM 1457 C CA . ALA A 1 180 ? 8.087 -0.352 -17.857 1.00 91.00 180 ALA A CA 1
ATOM 1458 C C . ALA A 1 180 ? 8.290 -1.265 -19.076 1.00 91.00 180 ALA A C 1
ATOM 1460 O O . ALA A 1 180 ? 9.295 -1.138 -19.779 1.00 91.00 180 ALA A O 1
ATOM 1461 N N . LYS A 1 181 ? 7.310 -2.132 -19.375 1.00 93.75 181 LYS A N 1
ATOM 1462 C CA . LYS A 1 181 ? 7.323 -2.966 -20.582 1.00 93.75 181 LYS A CA 1
ATOM 1463 C C . LYS A 1 181 ? 7.384 -2.111 -21.844 1.00 93.75 181 LYS A C 1
ATOM 1465 O O . LYS A 1 181 ? 8.301 -2.257 -22.641 1.00 93.75 181 LYS A O 1
ATOM 1470 N N . ALA A 1 182 ? 6.432 -1.191 -21.997 1.00 91.06 182 ALA A N 1
ATOM 1471 C CA . ALA A 1 182 ? 6.321 -0.345 -23.179 1.00 91.06 182 ALA A CA 1
ATOM 1472 C C . ALA A 1 182 ? 7.568 0.531 -23.383 1.00 91.06 182 ALA A C 1
ATOM 1474 O O . ALA A 1 182 ? 7.942 0.824 -24.517 1.00 91.06 182 ALA A O 1
ATOM 1475 N N . ALA A 1 183 ? 8.223 0.948 -22.298 1.00 88.25 183 ALA A N 1
ATOM 1476 C CA . ALA A 1 183 ? 9.475 1.691 -22.348 1.00 88.25 183 ALA A CA 1
ATOM 1477 C C . ALA A 1 183 ? 10.644 0.845 -22.871 1.00 88.25 183 ALA A C 1
ATOM 1479 O O . ALA A 1 183 ? 11.423 1.333 -23.690 1.00 88.25 183 ALA A O 1
ATOM 1480 N N . SER A 1 184 ? 10.753 -0.405 -22.413 1.00 90.88 184 SER A N 1
ATOM 1481 C CA . SER A 1 184 ? 11.765 -1.365 -22.873 1.00 90.88 184 SER A CA 1
ATOM 1482 C C . SER A 1 184 ? 11.518 -1.772 -24.329 1.00 90.88 184 SER A C 1
ATOM 1484 O O . SER A 1 184 ? 12.434 -1.655 -25.138 1.00 90.88 184 SER A O 1
ATOM 1486 N N . ASP A 1 185 ? 10.272 -2.083 -24.711 1.00 91.50 185 ASP A N 1
ATOM 1487 C CA . ASP A 1 185 ? 9.896 -2.417 -26.097 1.00 91.50 185 ASP A CA 1
ATOM 1488 C C . ASP A 1 185 ? 10.269 -1.294 -27.092 1.00 91.50 185 ASP A C 1
ATOM 1490 O O . ASP A 1 185 ? 10.558 -1.548 -28.259 1.00 91.50 185 ASP A O 1
ATOM 1494 N N . ARG A 1 186 ? 10.262 -0.032 -26.637 1.00 88.12 186 ARG A N 1
ATOM 1495 C CA . ARG A 1 186 ? 10.630 1.158 -27.430 1.00 88.12 186 ARG A CA 1
ATOM 1496 C C . ARG A 1 186 ? 12.115 1.529 -27.340 1.00 88.12 186 ARG A C 1
ATOM 1498 O O . ARG A 1 186 ? 12.507 2.556 -27.889 1.00 88.12 186 ARG A O 1
ATOM 1505 N N . GLY A 1 187 ? 12.927 0.763 -26.610 1.00 87.88 187 GLY A N 1
ATOM 1506 C CA . GLY A 1 187 ? 14.351 1.039 -26.398 1.00 87.88 187 GLY A CA 1
ATOM 1507 C C . GLY A 1 187 ? 14.649 2.275 -25.537 1.00 87.88 187 GLY A C 1
ATOM 1508 O O . GLY A 1 187 ? 15.770 2.774 -25.556 1.00 87.88 187 GLY A O 1
ATOM 1509 N N . LEU A 1 188 ? 13.669 2.795 -24.785 1.00 85.75 188 LEU A N 1
ATOM 1510 C CA . LEU A 1 188 ? 13.854 3.958 -23.900 1.00 85.75 188 LEU A CA 1
ATOM 1511 C C . LEU A 1 188 ? 14.597 3.595 -22.608 1.00 85.75 188 LEU A C 1
ATOM 1513 O O . LEU A 1 188 ? 15.230 4.448 -21.983 1.00 85.75 188 LEU A O 1
ATOM 1517 N N . ILE A 1 189 ? 14.493 2.333 -22.198 1.00 88.25 189 ILE A N 1
ATOM 1518 C CA . ILE A 1 189 ? 15.246 1.733 -21.100 1.00 88.25 189 ILE A CA 1
ATOM 1519 C C . ILE A 1 189 ? 15.778 0.374 -21.546 1.00 88.25 189 ILE A C 1
ATOM 1521 O O . ILE A 1 189 ? 15.185 -0.276 -22.402 1.00 88.25 189 ILE A O 1
ATOM 1525 N N . ALA A 1 190 ? 16.882 -0.063 -20.944 1.00 89.75 190 ALA A N 1
ATOM 1526 C CA . ALA A 1 190 ? 17.378 -1.419 -21.141 1.00 89.75 190 ALA A CA 1
ATOM 1527 C C . ALA A 1 190 ? 16.455 -2.442 -20.460 1.00 89.75 190 ALA A C 1
ATOM 1529 O O . ALA A 1 190 ? 15.855 -2.147 -19.422 1.00 89.75 190 ALA A O 1
ATOM 1530 N N . ASP A 1 191 ? 16.423 -3.664 -20.986 1.00 92.50 191 ASP A N 1
ATOM 1531 C CA . ASP A 1 191 ? 15.669 -4.779 -20.400 1.00 92.50 191 ASP A CA 1
ATOM 1532 C C . ASP A 1 191 ? 16.046 -5.027 -18.937 1.00 92.50 191 ASP A C 1
ATOM 1534 O O . ASP A 1 191 ? 15.172 -5.169 -18.091 1.00 92.50 191 ASP A O 1
ATOM 1538 N N . SER A 1 192 ? 17.330 -4.902 -18.597 1.00 91.69 192 SER A N 1
ATOM 1539 C CA . SER A 1 192 ? 17.811 -5.011 -17.214 1.00 91.69 192 SER A CA 1
ATOM 1540 C C . SER A 1 192 ? 17.232 -3.955 -16.261 1.00 91.69 192 SER A C 1
ATOM 1542 O O . SER A 1 192 ? 17.172 -4.176 -15.053 1.00 91.69 192 SER A O 1
ATOM 1544 N N . VAL A 1 193 ? 16.811 -2.791 -16.766 1.00 89.62 193 VAL A N 1
ATOM 1545 C CA . VAL A 1 193 ? 16.128 -1.763 -15.964 1.00 89.62 193 VAL A CA 1
ATOM 1546 C C . VAL A 1 193 ? 14.652 -2.112 -15.800 1.00 89.62 193 VAL A C 1
ATOM 1548 O O . VAL A 1 193 ? 14.116 -1.935 -14.709 1.00 89.62 193 VAL A O 1
ATOM 1551 N N . ARG A 1 194 ? 14.001 -2.633 -16.847 1.00 93.50 194 ARG A N 1
ATOM 1552 C CA . ARG A 1 194 ? 12.627 -3.153 -16.766 1.00 93.50 194 ARG A CA 1
ATOM 1553 C C . ARG A 1 194 ? 12.537 -4.315 -15.775 1.00 93.50 194 ARG A C 1
ATOM 1555 O O . ARG A 1 194 ? 11.626 -4.332 -14.956 1.00 93.50 194 ARG A O 1
ATOM 1562 N N . ASP A 1 195 ? 13.484 -5.243 -15.806 1.00 94.12 195 ASP A N 1
ATOM 1563 C CA . ASP A 1 195 ? 13.460 -6.419 -14.933 1.00 94.12 195 ASP A CA 1
ATOM 1564 C C . ASP A 1 195 ? 13.563 -6.008 -13.455 1.00 94.12 195 ASP A C 1
ATOM 1566 O O . ASP A 1 195 ? 12.776 -6.469 -12.632 1.00 94.12 195 ASP A O 1
ATOM 1570 N N . LYS A 1 196 ? 14.393 -5.003 -13.136 1.00 92.62 196 LYS A N 1
ATOM 1571 C CA . LYS A 1 196 ? 14.431 -4.390 -11.795 1.00 92.62 196 LYS A CA 1
ATOM 1572 C C . LYS A 1 196 ? 13.101 -3.769 -11.377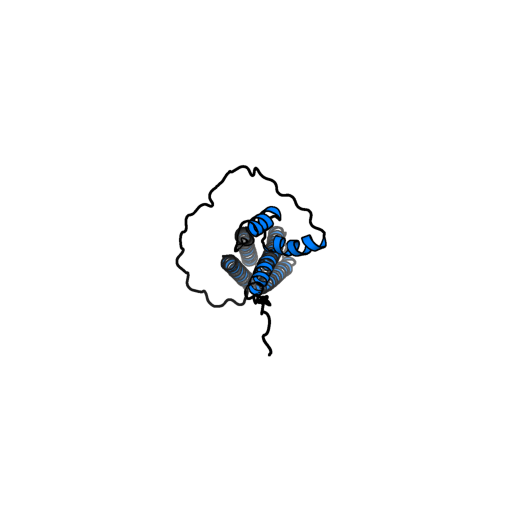 1.00 92.62 196 LYS A C 1
ATOM 1574 O O . LYS A 1 196 ? 12.734 -3.843 -10.210 1.00 92.62 196 LYS A O 1
ATOM 1579 N N . TRP A 1 197 ? 12.366 -3.147 -12.303 1.00 91.69 197 TRP A N 1
ATOM 1580 C CA . TRP A 1 197 ? 11.015 -2.669 -11.999 1.00 91.69 197 TRP A CA 1
ATOM 1581 C C . TRP A 1 197 ? 10.092 -3.826 -11.624 1.00 91.69 197 TRP A C 1
ATOM 1583 O O . TRP A 1 197 ? 9.363 -3.707 -10.646 1.00 91.69 197 TRP A O 1
ATOM 1593 N N . TYR A 1 198 ? 10.120 -4.933 -12.368 1.00 94.62 198 TYR A N 1
ATOM 1594 C CA . TYR A 1 198 ? 9.292 -6.102 -12.064 1.00 94.62 198 TYR A CA 1
ATOM 1595 C C . TYR A 1 198 ? 9.646 -6.727 -10.721 1.00 94.62 198 TYR A C 1
ATOM 1597 O O . TYR A 1 198 ? 8.744 -6.976 -9.926 1.00 94.62 198 TYR A O 1
ATOM 1605 N N . GLU A 1 199 ? 10.934 -6.897 -10.431 1.00 93.12 199 GLU A N 1
ATOM 1606 C CA . GLU A 1 199 ? 11.410 -7.376 -9.132 1.00 93.12 199 GLU A CA 1
ATOM 1607 C C . GLU A 1 199 ? 10.886 -6.494 -7.991 1.00 93.12 199 GLU A C 1
ATOM 1609 O O . GLU A 1 199 ? 10.223 -6.991 -7.079 1.00 93.12 199 GLU A O 1
ATOM 1614 N N . THR A 1 200 ? 11.091 -5.172 -8.065 1.00 90.06 200 THR A N 1
ATOM 1615 C CA . THR A 1 200 ? 10.608 -4.238 -7.037 1.00 90.06 200 THR A CA 1
ATOM 1616 C C . THR A 1 200 ? 9.082 -4.276 -6.902 1.00 90.06 200 THR A C 1
ATOM 1618 O O . THR A 1 200 ? 8.559 -4.277 -5.788 1.00 90.06 200 THR A O 1
ATOM 1621 N N . LEU A 1 201 ? 8.344 -4.313 -8.015 1.00 93.00 201 LEU A N 1
ATOM 1622 C CA . LEU A 1 201 ? 6.880 -4.344 -8.008 1.00 93.00 201 LEU A CA 1
ATOM 1623 C C . LEU A 1 201 ? 6.326 -5.643 -7.400 1.00 93.00 201 LEU A C 1
ATOM 1625 O O . LEU A 1 201 ? 5.393 -5.566 -6.601 1.00 93.00 201 LEU A O 1
ATOM 1629 N N . MET A 1 202 ? 6.922 -6.801 -7.705 1.00 91.88 202 MET A N 1
ATOM 1630 C CA . MET A 1 202 ? 6.541 -8.086 -7.102 1.00 91.88 202 MET A CA 1
ATOM 1631 C C . MET A 1 202 ? 6.829 -8.127 -5.602 1.00 91.88 202 MET A C 1
ATOM 1633 O O . MET A 1 202 ? 6.016 -8.633 -4.827 1.00 91.88 202 MET A O 1
ATOM 1637 N N . VAL A 1 203 ? 7.962 -7.570 -5.160 1.00 89.62 203 VAL A N 1
ATOM 1638 C CA . VAL A 1 203 ? 8.269 -7.486 -3.725 1.00 89.62 203 VAL A CA 1
ATOM 1639 C C . VAL A 1 203 ? 7.254 -6.592 -3.015 1.00 89.62 203 VAL A C 1
ATOM 1641 O O . VAL A 1 203 ? 6.740 -6.957 -1.958 1.00 89.62 203 VAL A O 1
ATOM 1644 N N . ILE A 1 204 ? 6.912 -5.446 -3.609 1.00 88.94 204 ILE A N 1
ATOM 1645 C CA . ILE A 1 204 ? 5.874 -4.558 -3.081 1.00 88.94 204 ILE A CA 1
ATOM 1646 C C . ILE A 1 204 ? 4.525 -5.289 -2.985 1.00 88.94 204 ILE A C 1
ATOM 1648 O O . ILE A 1 204 ? 3.881 -5.213 -1.943 1.00 88.94 204 ILE A O 1
ATOM 1652 N N . GLU A 1 205 ? 4.099 -6.003 -4.029 1.00 90.56 205 GLU A N 1
ATOM 1653 C CA . GLU A 1 205 ? 2.863 -6.798 -4.019 1.00 90.56 205 GLU A CA 1
ATOM 1654 C C . GLU A 1 205 ? 2.868 -7.855 -2.908 1.00 90.56 205 GLU A C 1
ATOM 1656 O O . GLU A 1 205 ? 1.915 -7.947 -2.135 1.00 90.56 205 GLU A O 1
ATOM 1661 N N . THR A 1 206 ? 3.972 -8.587 -2.765 1.00 89.31 206 THR A N 1
ATOM 1662 C CA . THR A 1 206 ? 4.143 -9.612 -1.725 1.00 89.31 206 THR A CA 1
ATOM 1663 C C . THR A 1 206 ? 3.973 -9.021 -0.323 1.00 89.31 206 THR A C 1
ATOM 1665 O O . THR A 1 206 ? 3.230 -9.555 0.501 1.00 89.31 206 THR A O 1
ATOM 1668 N N . ILE A 1 207 ? 4.602 -7.871 -0.062 1.00 86.38 207 ILE A N 1
ATOM 1669 C CA . ILE A 1 207 ? 4.493 -7.158 1.216 1.00 86.38 207 ILE A CA 1
ATOM 1670 C C . ILE A 1 207 ? 3.053 -6.683 1.479 1.00 86.38 207 ILE A C 1
ATOM 1672 O O . ILE A 1 207 ? 2.572 -6.737 2.612 1.00 86.38 207 ILE A O 1
ATOM 1676 N N . LEU A 1 208 ? 2.336 -6.232 0.447 1.00 87.94 208 LEU A N 1
ATOM 1677 C CA . LEU A 1 208 ? 0.940 -5.819 0.590 1.00 87.94 208 LEU A CA 1
ATOM 1678 C C . LEU A 1 208 ? 0.014 -6.976 0.957 1.00 87.94 208 LEU A C 1
ATOM 1680 O O . LEU A 1 208 ? -0.873 -6.794 1.793 1.00 87.94 208 LEU A O 1
ATOM 1684 N N . LEU A 1 209 ? 0.217 -8.142 0.343 1.00 88.12 209 LEU A N 1
ATOM 1685 C CA . LEU A 1 209 ? -0.557 -9.345 0.640 1.00 88.12 209 LEU A CA 1
ATOM 1686 C C . LEU A 1 209 ? -0.300 -9.819 2.076 1.00 88.12 209 LEU A C 1
ATOM 1688 O O . LEU A 1 209 ? -1.260 -10.015 2.819 1.00 88.12 209 LEU A O 1
ATOM 1692 N N . ALA A 1 210 ? 0.963 -9.855 2.513 1.00 85.19 210 ALA A N 1
ATOM 1693 C CA . ALA A 1 210 ? 1.314 -10.101 3.916 1.00 85.19 210 ALA A CA 1
ATOM 1694 C C . ALA A 1 210 ? 0.649 -9.087 4.870 1.00 85.19 210 ALA A C 1
ATOM 1696 O O . ALA A 1 210 ? 0.203 -9.434 5.962 1.00 85.19 210 ALA A O 1
ATOM 1697 N N . GLY A 1 211 ? 0.509 -7.829 4.443 1.00 83.62 211 GLY A N 1
ATOM 1698 C CA . GLY A 1 211 ? -0.218 -6.808 5.193 1.00 83.62 211 GLY A CA 1
ATOM 1699 C C . GLY A 1 211 ? -1.709 -7.095 5.388 1.00 83.62 211 GLY A C 1
ATOM 1700 O O . GLY A 1 211 ? -2.275 -6.706 6.410 1.00 83.62 211 GLY A O 1
ATOM 1701 N N . ILE A 1 212 ? -2.355 -7.771 4.433 1.00 84.94 212 ILE A N 1
ATOM 1702 C CA . ILE A 1 212 ? -3.746 -8.228 4.569 1.00 84.94 212 ILE A CA 1
ATOM 1703 C C . ILE A 1 212 ? -3.824 -9.383 5.565 1.00 84.94 212 ILE A C 1
ATOM 1705 O O . ILE A 1 212 ? -4.726 -9.379 6.400 1.00 84.94 212 ILE A O 1
ATOM 1709 N N . GLU A 1 213 ? -2.894 -10.336 5.492 1.00 82.56 213 GLU A N 1
ATOM 1710 C CA . GLU A 1 213 ? -2.837 -11.484 6.406 1.00 82.56 213 GLU A CA 1
ATOM 1711 C C . GLU A 1 213 ? -2.599 -11.048 7.854 1.00 82.56 213 GLU A C 1
ATOM 1713 O O . GLU A 1 213 ? -3.255 -11.542 8.759 1.00 82.56 213 GLU A O 1
ATOM 1718 N N . TYR A 1 214 ? -1.727 -10.064 8.086 1.00 76.69 214 TYR A N 1
ATOM 1719 C CA . TYR A 1 214 ? -1.524 -9.492 9.422 1.00 76.69 214 TYR A CA 1
ATOM 1720 C C . TYR A 1 214 ? -2.744 -8.697 9.927 1.00 76.69 214 TYR A C 1
ATOM 1722 O O . TYR A 1 214 ? -2.918 -8.482 11.126 1.00 76.69 214 TYR A O 1
ATOM 1730 N N . ALA A 1 215 ? -3.585 -8.212 9.011 1.00 73.44 215 ALA A N 1
ATOM 1731 C CA . ALA A 1 215 ? -4.815 -7.506 9.349 1.00 73.44 215 ALA A CA 1
ATOM 1732 C C . ALA A 1 215 ? -6.016 -8.440 9.606 1.00 73.44 215 ALA A C 1
ATOM 1734 O O . ALA A 1 215 ? -7.101 -7.917 9.892 1.00 73.44 215 ALA A 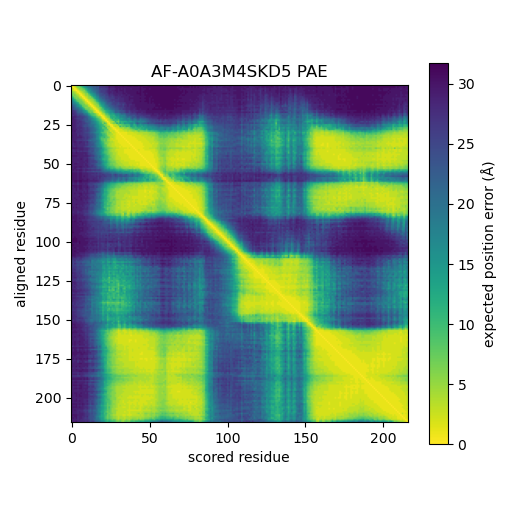O 1
ATOM 1735 N N . ASP A 1 216 ? -5.856 -9.762 9.449 1.00 64.50 216 ASP A N 1
ATOM 1736 C CA . ASP A 1 216 ? -6.788 -10.805 9.923 1.00 64.50 216 ASP A CA 1
ATOM 1737 C C . ASP A 1 216 ? -6.578 -11.125 11.413 1.00 64.50 216 ASP A C 1
ATOM 1739 O O . ASP A 1 216 ? -7.607 -11.318 12.102 1.00 64.50 216 ASP A O 1
#

Sequence (216 aa):
CLHPLRHKNARFIRRATPTGEDTFEQSAIDKKRMQQVFENYGHALNRVAYSANSAPYNGTLYQKQYLHWLNKLNAIQQLLLTVLPETDPPKPARPVHNGNRGSPNVSGKKVHIIRFRLTQDEMAQFNDMIKRAGCSASAFFRELILNQTPVFREFTGFRKRIVFIVNKAVNNISQLAYIAKAASDRGLIADSVRDKWYETLMVIETILLAGIEYAD

Nearest PDB structures (foldseek):
  8cvi-assembly1_S  TM=3.179E-01  e=2.828E+00  Escherichia coli

Mean predicted aligned error: 15.77 Å

pLDDT: mean 71.35, std 21.58, range [28.55, 94.75]

Solvent-accessible surface area (backbone atoms only — not comparable to full-atom values): 13268 Å² total; per-residue (Å²): 138,88,82,87,86,76,91,81,81,87,77,78,80,73,78,76,78,78,85,64,57,70,65,55,60,51,54,50,54,50,51,53,52,37,50,52,49,52,50,55,42,41,55,53,52,49,51,48,37,52,53,62,73,68,57,78,97,57,71,81,66,43,46,60,47,55,51,51,47,49,54,50,51,52,52,46,44,57,58,57,59,75,63,54,72,88,76,72,78,87,75,79,83,72,83,81,77,85,73,88,67,78,75,79,82,72,87,62,79,86,82,81,86,88,86,85,88,70,56,71,73,63,46,54,69,44,50,59,53,27,62,56,33,54,47,53,66,70,56,43,52,49,41,58,72,76,35,97,74,56,79,71,56,68,56,76,55,53,43,62,49,51,48,51,42,44,59,56,40,54,56,40,47,55,51,46,52,51,52,38,48,56,34,30,79,68,66,53,40,54,62,76,57,36,51,51,49,50,53,55,48,51,52,42,51,52,54,47,53,52,52,47,62,75,48,106

Organism: NCBI:txid251720

Secondary structure (DSSP, 8-state):
------------------SSHHHHHHHHHHHHHHHHHHHHHHHHHHHHHHHHHT----HHHHHHHHHHHHHHHHHHHHHHHTTS---PPPPPPPP------------------------HHHHHHHHHHHHHTTS-HHHHHHHHHH-SS------TTHHHHHHHHHHHHHHHHHHHHHHHHHHHHTTSS-HHHHHHHHHHHHHHHHHHHHHHHHT-

InterPro domains:
  IPR053842 Mobilization protein NikA-like [PF21983] (109-152)

Radius of gyration: 27.24 Å; Cα contacts (8 Å, |Δi|>4): 109; chains: 1; bounding box: 53×42×112 Å

Foldseek 3Di:
DDDDDDDDDPDDPPPPDPPPPVVLVVVLVLLVLLLVLLVVLLVLLVVLLVCLVPDDDDAPVLQVSLVVSLVSLVVSLVSLVVRDDPDDPDDPDDDDPPPPDPPPPPPPPPDDDDDDDDDPVRVVVCPVVCVSLLHDPVVVVCQVPVDPDRDRDGNPCSLVSLVVSLVSNVVSLVSQLVSLVVCCVVVSYPPVSSVSSVVSSVSVNVSSVVSNVVVD